Protein AF-A0A7C5NMB7-F1 (afdb_monomer)

Sequence (303 aa):
DLDALIFPGGSGSKEFNNIGQLAAEKIKEFGQKEGKGLVGICAGGYLLSTTPTYPSLEVLDAPDTREYYDRGRGLISFHLNDKGKEIFFELKNTDSLFIQYYDGPMFADPEKYGLNVLGNIYSDIATHPGYPHNYTQGKPAFFTKRYGKGKVFVSVGHPEATAGMRWIVPRMARWVTGNKLISYNKDLIRPEINDKELLFYKDTKKTEKRLFWNLFNNNPENVISAIDSLHTLRSRPSIRWSIGLLRHKNPNIRLKAAEYITESEYTAAIPDLEAAVKTEKDQEIKNKLNKYLTKLKGFVSKN

Radius of gyration: 20.25 Å; Cα contacts (8 Å, |Δi|>4): 605; chains: 1; bounding box: 48×48×55 Å

Mean predicted aligned error: 3.42 Å

Nearest PDB structures (foldseek):
  4xvp-assembly3_F  TM=8.588E-01  e=5.437E-03  synthetic construct
  6g4j-assembly1_B  TM=8.685E-01  e=6.765E-03  synthetic construct
  8aw4-assembly1_A  TM=8.512E-01  e=4.578E-02  synthetic construct
  4xl5-assembly1_C  TM=8.574E-01  e=1.159E-01  synthetic construct
  6veh-assembly1_A  TM=7.831E-01  e=1.523E-01  synthetic construct

pLDDT: mean 95.62, std 4.62, range [51.94, 98.88]

Foldseek 3Di:
DDQEDEAEDDALLVVLVVCDDVNLVVVLVQQQDALHEYEAEFSRVQQLDPAPPGRHSNQQPFHFDPVCLQLAWWWFWKAFDPQLCVLVVVCVPPGTFIFTAGSGTWTPPCVVRVWAAGMATQDQSRQDPPDDTPPRGRTGQKTKDRRNNFIYIYGRGHLCQAQLRNVVVVSNVCVRSVHDRDDFDNLRNCRVVDDDIQTCHPVNVVVLVVLLVLCVPPDPVSNLVSLVVCLVRSPRVNLVVLLVQCPPPDLVSVLSSLVSNLSSLVLVSLVSLVVSLVPDPDPVSSVSSVVSSVSSVVNVPTD

Secondary structure (DSSP, 8-state):
--SEEEE-SS-HHHHHHHHHHHHHHHHHHHHTSTT-EEEEETHHHHHHB--TTS-----BSPPB--TT----EEEEEEEE-HHHHHHTGGGTT-SSEEEEEES---BS-TTTTT-EEEEEE-S----STTPPTTSSTTSEEEEEEEETTEEEEEESSBGGGSTTTTTHHHHHHHHHHTPPP-PPPTTT--GGG--S-EE--HHHHHHHHHHHHHTT-SSHHHHHHHHHHHHHTT-HHHHHHHHHHTT-SSHHHHHHHHHHHHHTT-GGGHHHHHHHHHH---HHHHHHHHHHHHHHHHHHH--

Structure (mmCIF, N/CA/C/O backbone):
data_AF-A0A7C5NMB7-F1
#
_entry.id   AF-A0A7C5NMB7-F1
#
loop_
_atom_site.group_PDB
_atom_site.id
_atom_site.type_symbol
_atom_site.label_atom_id
_atom_site.label_alt_id
_atom_site.label_comp_id
_atom_site.label_asym_id
_atom_site.label_entity_id
_atom_site.label_seq_id
_atom_site.pdbx_PDB_ins_code
_atom_site.Cartn_x
_atom_site.Cartn_y
_atom_site.Cartn_z
_atom_site.occupancy
_atom_site.B_iso_or_equiv
_atom_site.auth_seq_id
_atom_site.auth_comp_id
_atom_site.auth_asym_id
_atom_site.auth_atom_id
_atom_site.pdbx_PDB_model_num
ATOM 1 N N . ASP A 1 1 ? 6.335 -25.831 -1.257 1.00 84.56 1 ASP A N 1
ATOM 2 C CA . ASP A 1 1 ? 7.113 -24.877 -2.074 1.00 84.56 1 ASP A CA 1
ATOM 3 C C . ASP A 1 1 ? 6.415 -23.537 -2.194 1.00 84.56 1 ASP A C 1
ATOM 5 O O . ASP A 1 1 ? 5.200 -23.483 -2.062 1.00 84.56 1 ASP A O 1
ATOM 9 N N . LEU A 1 2 ? 7.184 -22.463 -2.398 1.00 95.62 2 LEU A N 1
ATOM 10 C CA . LEU A 1 2 ? 6.669 -21.107 -2.623 1.00 95.62 2 LEU A CA 1
ATOM 11 C C . LEU A 1 2 ? 6.445 -20.871 -4.119 1.00 95.62 2 LEU A C 1
ATOM 13 O O . LEU A 1 2 ? 7.264 -21.315 -4.921 1.00 95.62 2 LEU A O 1
ATOM 17 N N . ASP A 1 3 ? 5.398 -20.137 -4.495 1.00 97.44 3 ASP A N 1
ATOM 18 C CA . ASP A 1 3 ? 5.131 -19.762 -5.897 1.00 97.44 3 ASP A CA 1
ATOM 19 C C . ASP A 1 3 ? 5.443 -18.297 -6.197 1.00 97.44 3 ASP A C 1
ATOM 21 O O . ASP A 1 3 ? 5.823 -17.954 -7.312 1.00 97.44 3 ASP A O 1
ATOM 25 N N . ALA A 1 4 ? 5.365 -17.428 -5.192 1.00 98.38 4 ALA A N 1
ATOM 26 C CA . ALA A 1 4 ? 5.734 -16.030 -5.330 1.00 98.38 4 ALA A CA 1
ATOM 27 C C . ALA A 1 4 ? 6.504 -15.522 -4.113 1.00 98.38 4 ALA A C 1
ATOM 29 O O . ALA A 1 4 ? 6.270 -15.968 -2.989 1.00 98.38 4 ALA A O 1
ATOM 30 N N . LEU A 1 5 ? 7.374 -14.542 -4.350 1.00 98.56 5 LEU A N 1
ATOM 31 C CA . LEU A 1 5 ? 7.987 -13.709 -3.319 1.00 98.56 5 LEU A CA 1
ATOM 32 C C . LEU A 1 5 ? 7.495 -12.273 -3.496 1.00 98.56 5 LEU A C 1
ATOM 34 O O . LEU A 1 5 ? 7.513 -11.741 -4.606 1.00 98.56 5 LEU A O 1
ATOM 38 N N . ILE A 1 6 ? 7.036 -11.661 -2.406 1.00 98.56 6 ILE A N 1
ATOM 39 C CA . ILE A 1 6 ? 6.514 -10.293 -2.397 1.00 98.56 6 ILE A CA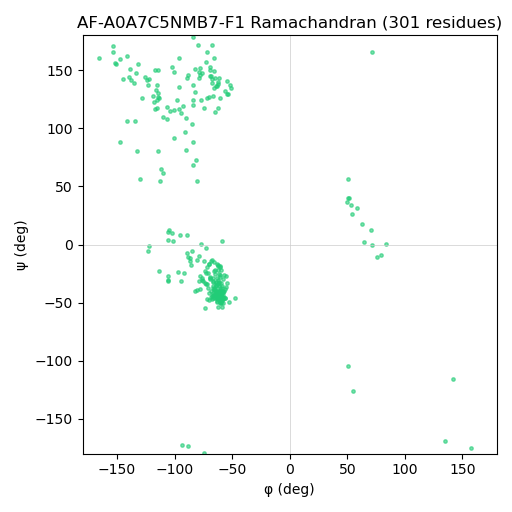 1
ATOM 40 C C . ILE A 1 6 ? 7.433 -9.440 -1.529 1.00 98.56 6 ILE A C 1
ATOM 42 O O . ILE A 1 6 ? 7.553 -9.682 -0.328 1.00 98.56 6 ILE A O 1
ATOM 46 N N . PHE A 1 7 ? 8.054 -8.437 -2.139 1.00 98.31 7 PHE A N 1
ATOM 47 C CA . PHE A 1 7 ? 8.893 -7.453 -1.472 1.00 98.31 7 PHE A CA 1
ATOM 48 C C . PHE A 1 7 ? 8.056 -6.202 -1.177 1.00 98.31 7 PHE A C 1
ATOM 50 O O . PHE A 1 7 ? 7.526 -5.588 -2.114 1.00 98.31 7 PHE A O 1
ATOM 57 N N . PRO A 1 8 ? 7.865 -5.856 0.108 1.00 96.31 8 PRO A N 1
ATOM 58 C CA . PRO A 1 8 ? 7.031 -4.734 0.510 1.00 96.31 8 PRO A CA 1
ATOM 59 C C . PRO A 1 8 ? 7.737 -3.403 0.230 1.00 96.31 8 PRO A C 1
ATOM 61 O O . PRO A 1 8 ? 8.864 -3.364 -0.255 1.00 96.31 8 PRO A O 1
ATOM 64 N N . GLY A 1 9 ? 7.084 -2.292 0.569 1.00 94.06 9 GLY A N 1
ATOM 65 C CA . GLY A 1 9 ? 7.798 -1.023 0.646 1.00 94.06 9 GLY A CA 1
ATOM 66 C C . GLY A 1 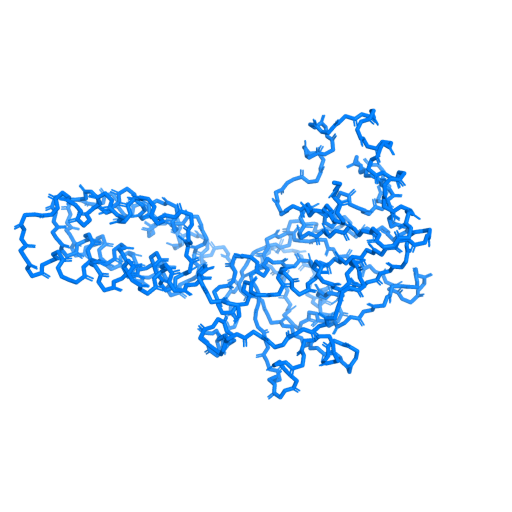9 ? 8.585 -0.863 1.948 1.00 94.06 9 GLY A C 1
ATOM 67 O O . GLY A 1 9 ? 8.425 -1.633 2.894 1.00 94.06 9 GLY A O 1
ATOM 68 N N . GLY A 1 10 ? 9.398 0.189 2.018 1.00 92.75 10 GLY A N 1
ATOM 69 C CA . GLY A 1 10 ? 10.423 0.321 3.046 1.00 92.75 10 GLY A CA 1
ATOM 70 C C . GLY A 1 10 ? 11.685 0.948 2.470 1.00 92.75 10 GLY A C 1
ATOM 71 O O . GLY A 1 10 ? 11.669 2.098 2.042 1.00 92.75 10 GLY A O 1
ATOM 72 N N . SER A 1 11 ? 12.783 0.200 2.465 1.00 94.44 11 SER A N 1
ATOM 73 C CA . SER A 1 11 ? 14.074 0.671 1.960 1.00 94.44 11 SER A CA 1
ATOM 74 C C . SER A 1 11 ? 14.754 -0.470 1.220 1.00 94.44 11 SER A C 1
ATOM 76 O O . SER A 1 11 ? 15.278 -1.377 1.859 1.00 94.44 11 SER A O 1
ATOM 78 N N . GLY A 1 12 ? 14.776 -0.395 -0.114 1.00 94.25 12 GLY A N 1
ATOM 79 C CA . GLY A 1 12 ? 15.291 -1.465 -0.973 1.00 94.25 12 GLY A CA 1
ATOM 80 C C . GLY A 1 12 ? 16.744 -1.820 -0.653 1.00 94.25 12 GLY A C 1
ATOM 81 O O . GLY A 1 12 ? 17.085 -2.988 -0.537 1.00 94.25 12 GLY A O 1
ATOM 82 N N . SER A 1 13 ? 17.585 -0.825 -0.368 1.00 94.94 13 SER A N 1
ATOM 83 C CA . SER A 1 13 ? 18.973 -1.055 0.043 1.00 94.94 13 SER A CA 1
ATOM 84 C C . SER A 1 13 ? 19.100 -1.752 1.404 1.00 94.94 13 SER A C 1
ATOM 86 O O . SER A 1 13 ? 19.957 -2.619 1.565 1.00 94.94 13 SER A O 1
ATOM 88 N N . LYS A 1 14 ? 18.243 -1.433 2.388 1.00 96.88 14 LYS A N 1
ATOM 89 C CA . LYS A 1 14 ? 18.207 -2.154 3.676 1.00 96.88 14 LYS A CA 1
ATOM 90 C C . LYS A 1 14 ? 17.636 -3.560 3.521 1.00 96.88 14 LYS A C 1
ATOM 92 O O . LYS A 1 14 ? 18.118 -4.478 4.175 1.00 96.88 14 LYS A O 1
ATOM 97 N N . GLU A 1 15 ? 16.630 -3.726 2.668 1.00 97.31 15 GLU A N 1
ATOM 98 C CA . GLU A 1 15 ? 16.080 -5.033 2.306 1.00 97.31 15 GLU A CA 1
ATOM 99 C C . GLU A 1 15 ? 17.171 -5.906 1.682 1.00 97.31 15 GLU A C 1
ATOM 101 O O . GLU A 1 15 ? 17.422 -6.995 2.190 1.00 97.31 15 GLU A O 1
ATOM 106 N N . PHE A 1 16 ? 17.903 -5.402 0.684 1.00 97.62 16 PHE A N 1
ATOM 107 C CA . PHE A 1 16 ? 19.036 -6.103 0.078 1.00 97.62 16 PHE A CA 1
ATOM 108 C C . PHE A 1 16 ? 20.118 -6.452 1.106 1.00 97.62 16 PHE A C 1
ATOM 110 O O . PHE A 1 16 ? 20.564 -7.596 1.168 1.00 97.62 16 PHE A O 1
ATOM 117 N N . ASN A 1 17 ? 20.503 -5.494 1.957 1.00 97.50 17 ASN A N 1
ATOM 118 C CA . ASN A 1 17 ? 21.494 -5.716 3.011 1.00 97.50 17 ASN A CA 1
ATOM 119 C C . ASN A 1 17 ? 21.080 -6.839 3.977 1.00 97.50 17 ASN A C 1
ATOM 121 O O . ASN A 1 17 ? 21.912 -7.652 4.366 1.00 97.50 17 ASN A O 1
ATOM 125 N N . ASN A 1 18 ? 19.799 -6.901 4.348 1.00 97.25 18 ASN A N 1
ATOM 126 C CA . ASN A 1 18 ? 19.276 -7.930 5.247 1.00 97.25 18 ASN A CA 1
ATOM 127 C C . ASN A 1 18 ? 19.090 -9.291 4.559 1.00 97.25 18 ASN A C 1
ATOM 129 O O . ASN A 1 18 ? 19.169 -10.319 5.225 1.00 97.25 18 ASN A O 1
ATOM 133 N N . ILE A 1 19 ? 18.831 -9.307 3.247 1.00 97.38 19 ILE A N 1
ATOM 134 C CA . ILE A 1 19 ? 18.788 -10.527 2.429 1.00 97.38 19 ILE A CA 1
ATOM 135 C C . ILE A 1 19 ? 20.202 -11.117 2.314 1.00 97.38 19 ILE A C 1
ATOM 137 O O . ILE A 1 19 ? 20.396 -12.317 2.505 1.00 97.38 19 ILE A O 1
ATOM 141 N N . GLY A 1 20 ? 21.201 -10.276 2.042 1.00 97.25 20 GLY A N 1
ATOM 142 C CA . GLY A 1 20 ? 22.578 -10.702 1.808 1.00 97.25 20 GLY A CA 1
ATOM 143 C C . GLY A 1 20 ? 22.768 -11.420 0.465 1.00 97.25 20 GLY A C 1
ATOM 144 O O . GLY A 1 20 ? 21.820 -11.846 -0.195 1.00 97.25 20 GLY A O 1
ATOM 145 N N . GLN A 1 21 ? 24.023 -11.571 0.041 1.00 96.56 21 GLN A N 1
ATOM 146 C CA . GLN A 1 21 ? 24.358 -12.056 -1.307 1.00 96.56 21 GLN A CA 1
ATOM 147 C C . GLN A 1 21 ? 23.840 -13.478 -1.582 1.00 96.56 21 GLN A C 1
ATOM 149 O O . GLN A 1 21 ? 23.225 -13.720 -2.618 1.00 96.56 21 GLN A O 1
ATOM 154 N N . LEU A 1 22 ? 23.988 -14.393 -0.618 1.00 97.94 22 LEU A N 1
ATOM 155 C CA . LEU A 1 22 ? 23.567 -15.788 -0.780 1.00 97.94 22 LEU A CA 1
ATOM 156 C C . LEU A 1 22 ? 22.054 -15.929 -1.003 1.00 97.94 22 LEU A C 1
ATOM 158 O O . LEU A 1 22 ? 21.610 -16.714 -1.840 1.00 97.94 22 LEU A O 1
ATOM 162 N N . ALA A 1 23 ? 21.232 -15.203 -0.241 1.00 97.81 23 ALA A N 1
ATOM 163 C CA . ALA A 1 23 ? 19.789 -15.267 -0.444 1.00 97.81 23 ALA A CA 1
ATOM 164 C C . ALA A 1 23 ? 19.370 -14.489 -1.699 1.00 97.81 23 ALA A C 1
ATOM 166 O O . ALA A 1 23 ? 18.432 -14.910 -2.371 1.00 97.81 23 ALA A O 1
ATOM 167 N N . ALA A 1 24 ? 20.085 -13.419 -2.063 1.00 98.19 24 ALA A N 1
ATOM 168 C CA . ALA A 1 24 ? 19.849 -12.694 -3.308 1.00 98.19 24 ALA A CA 1
ATOM 169 C C . ALA A 1 24 ? 20.028 -13.597 -4.541 1.00 98.19 24 ALA A C 1
ATOM 171 O O . ALA A 1 24 ? 19.186 -13.579 -5.437 1.00 98.19 24 ALA A O 1
ATOM 172 N N . GLU A 1 25 ? 21.066 -14.435 -4.572 1.00 98.25 25 GLU A N 1
ATOM 173 C CA . GLU A 1 25 ? 21.264 -15.443 -5.624 1.00 98.25 25 GLU A CA 1
ATOM 174 C C . GLU A 1 25 ? 20.100 -16.434 -5.692 1.00 98.25 25 GLU A C 1
ATOM 176 O O . GLU A 1 25 ? 19.496 -16.605 -6.751 1.00 98.25 25 GLU A O 1
ATOM 181 N N . LYS A 1 26 ? 19.686 -16.991 -4.548 1.00 98.25 26 LYS A N 1
ATOM 182 C CA . LYS A 1 26 ? 18.540 -17.914 -4.480 1.00 98.25 26 LYS A CA 1
ATOM 183 C C . LYS A 1 26 ? 17.233 -17.271 -4.945 1.00 98.25 26 LYS A C 1
ATOM 185 O O . LYS A 1 26 ? 16.420 -17.933 -5.585 1.00 98.25 26 LYS A O 1
ATOM 190 N N . ILE A 1 27 ? 17.016 -15.993 -4.633 1.00 98.44 27 ILE A N 1
ATOM 191 C CA . ILE A 1 27 ? 15.839 -15.235 -5.080 1.00 98.44 27 ILE A CA 1
ATOM 192 C C . ILE A 1 27 ? 15.875 -15.032 -6.598 1.00 98.44 27 ILE A C 1
ATOM 194 O O . ILE A 1 27 ? 14.856 -15.238 -7.260 1.00 98.44 27 ILE A O 1
ATOM 198 N N . LYS A 1 28 ? 17.036 -14.670 -7.159 1.00 98.38 28 LYS A N 1
ATOM 199 C CA . LYS A 1 28 ? 17.226 -14.540 -8.611 1.00 98.38 28 LYS A CA 1
ATOM 200 C C . LYS A 1 28 ? 16.958 -15.866 -9.323 1.00 98.38 28 LYS A C 1
ATOM 202 O O . LYS A 1 28 ? 16.161 -15.914 -10.255 1.00 98.38 28 LYS A O 1
ATOM 207 N N . GLU A 1 29 ? 17.551 -16.958 -8.849 1.00 98.19 29 GLU A N 1
ATOM 208 C CA . GLU A 1 29 ? 17.313 -18.301 -9.391 1.00 98.19 29 GLU A CA 1
ATOM 209 C C . GLU A 1 29 ? 15.846 -18.722 -9.277 1.00 98.19 29 GLU A C 1
ATOM 211 O O . GLU A 1 29 ? 15.289 -19.310 -10.202 1.00 98.19 29 GLU A O 1
ATOM 216 N N . PHE A 1 30 ? 15.200 -18.422 -8.147 1.00 98.56 30 PHE A N 1
ATOM 217 C CA . PHE A 1 30 ? 13.780 -18.678 -7.944 1.00 98.56 30 PHE A CA 1
ATOM 218 C C . PHE A 1 30 ? 12.921 -17.924 -8.963 1.00 98.56 30 PHE A C 1
ATOM 220 O O . PHE A 1 30 ? 12.074 -18.534 -9.614 1.00 98.56 30 PHE A O 1
ATOM 227 N N . GLY A 1 31 ? 13.158 -16.620 -9.125 1.00 98.00 31 GLY A N 1
ATOM 228 C CA . GLY A 1 31 ? 12.371 -15.752 -9.997 1.00 98.00 31 GLY A CA 1
ATOM 229 C C . GLY A 1 31 ? 12.468 -16.104 -11.481 1.00 98.00 31 GLY A C 1
ATOM 230 O O . GLY A 1 31 ? 11.563 -15.759 -12.232 1.00 98.00 31 GLY A O 1
ATOM 231 N N . GLN A 1 32 ? 13.524 -16.808 -11.904 1.00 98.12 32 GLN A N 1
ATOM 232 C CA . GLN A 1 32 ? 13.698 -17.251 -13.291 1.00 98.12 32 GLN A CA 1
ATOM 233 C C . GLN A 1 32 ? 12.905 -18.517 -13.643 1.00 98.12 32 GLN A C 1
ATOM 235 O O . GLN A 1 32 ? 12.791 -18.855 -14.825 1.00 98.12 32 GL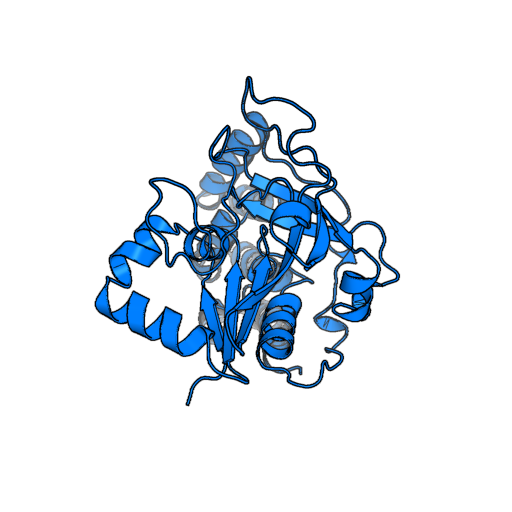N A O 1
ATOM 240 N N . LYS A 1 33 ? 12.371 -19.238 -12.649 1.00 98.00 33 LYS A N 1
ATOM 241 C CA . LYS A 1 33 ? 11.676 -20.517 -12.851 1.00 98.00 33 LYS A CA 1
ATOM 242 C C . LYS A 1 33 ? 10.250 -20.314 -13.361 1.00 98.00 33 LYS A C 1
ATOM 244 O O . LYS A 1 33 ? 9.564 -19.352 -13.026 1.00 98.00 33 LYS A O 1
ATOM 249 N N . GLU A 1 34 ? 9.790 -21.266 -14.164 1.00 96.31 34 GLU A N 1
ATOM 250 C CA . GLU A 1 34 ? 8.418 -21.289 -14.667 1.00 96.31 34 GLU A CA 1
ATOM 251 C C . GLU A 1 34 ? 7.408 -21.423 -13.520 1.00 96.31 34 GLU A C 1
ATOM 253 O O . GLU A 1 34 ? 7.648 -22.132 -12.541 1.00 96.31 34 GLU A O 1
ATOM 258 N N . GLY A 1 35 ? 6.294 -20.693 -13.616 1.00 95.06 35 GLY A N 1
ATOM 259 C CA . GLY A 1 35 ? 5.273 -20.634 -12.565 1.00 95.06 35 GLY A CA 1
ATOM 260 C C . GLY A 1 35 ? 5.693 -19.862 -11.307 1.00 95.06 35 GLY A C 1
ATOM 261 O O . GLY A 1 35 ? 4.884 -19.736 -10.389 1.00 95.06 35 GLY A O 1
ATOM 262 N N . LYS A 1 36 ? 6.925 -19.329 -11.253 1.00 98.00 36 LYS A N 1
ATOM 263 C CA . LYS A 1 36 ? 7.417 -18.521 -10.133 1.00 98.00 36 LYS A CA 1
ATOM 264 C C . LYS A 1 36 ? 7.358 -17.030 -10.434 1.00 98.00 36 LYS A C 1
ATOM 266 O O . LYS A 1 36 ? 7.488 -16.589 -11.580 1.00 98.00 36 LYS A O 1
ATOM 271 N N . GLY A 1 37 ? 7.141 -16.255 -9.377 1.00 98.31 37 GLY A N 1
ATOM 272 C CA . GLY A 1 37 ? 6.864 -14.833 -9.488 1.00 98.31 37 GLY A CA 1
ATOM 273 C C . GLY A 1 37 ? 7.551 -13.967 -8.444 1.00 98.31 37 GLY A C 1
ATOM 274 O O . GLY A 1 37 ? 7.651 -14.348 -7.279 1.00 98.31 37 GLY A O 1
ATOM 275 N N . LEU A 1 38 ? 7.964 -12.768 -8.846 1.00 98.81 38 LEU A N 1
ATOM 276 C CA . LEU A 1 38 ? 8.449 -11.727 -7.943 1.00 98.81 38 LEU A CA 1
ATOM 277 C C . LEU A 1 38 ? 7.505 -10.524 -7.997 1.00 98.81 38 LEU A C 1
ATOM 279 O O . LEU A 1 38 ? 7.120 -10.065 -9.072 1.00 98.81 38 LEU A O 1
ATOM 283 N N . VAL A 1 39 ? 7.128 -10.002 -6.836 1.00 98.88 39 VAL A N 1
ATOM 284 C CA . VAL A 1 39 ? 6.321 -8.787 -6.717 1.00 98.88 39 VAL A CA 1
ATOM 285 C C . VAL A 1 39 ? 7.116 -7.739 -5.954 1.00 98.88 39 VAL A C 1
ATOM 287 O O . VAL A 1 39 ? 7.595 -8.023 -4.862 1.00 98.88 39 VAL A O 1
ATOM 290 N N . GLY A 1 40 ? 7.239 -6.534 -6.507 1.00 98.62 40 GLY A N 1
ATOM 291 C CA . GLY A 1 40 ? 7.856 -5.388 -5.838 1.00 98.62 40 GLY A CA 1
ATOM 292 C C . GLY A 1 40 ? 6.837 -4.285 -5.585 1.00 98.62 40 GLY A C 1
ATOM 293 O O . GLY A 1 40 ? 6.157 -3.845 -6.509 1.00 98.62 40 GLY A O 1
ATOM 294 N N . ILE A 1 41 ? 6.730 -3.824 -4.342 1.00 98.75 41 ILE A N 1
ATOM 295 C CA . ILE A 1 41 ? 5.845 -2.721 -3.958 1.00 98.75 41 ILE A CA 1
ATOM 296 C C . ILE A 1 41 ? 6.699 -1.583 -3.414 1.00 98.75 41 ILE A C 1
ATOM 298 O O . ILE A 1 41 ? 7.413 -1.777 -2.436 1.00 98.75 41 ILE A O 1
ATOM 302 N N . CYS A 1 42 ? 6.612 -0.390 -4.006 1.00 97.06 42 CYS A N 1
ATOM 303 C CA . CYS A 1 42 ? 7.402 0.777 -3.613 1.00 97.06 42 CYS A CA 1
ATOM 304 C C . CYS A 1 42 ? 8.901 0.422 -3.525 1.00 97.06 42 CYS A C 1
ATOM 306 O O . CYS A 1 42 ? 9.540 0.209 -4.555 1.00 97.06 42 CYS A O 1
ATOM 308 N N . ALA A 1 43 ? 9.459 0.276 -2.321 1.00 96.50 43 ALA A N 1
ATOM 309 C CA . ALA A 1 43 ? 10.854 -0.095 -2.120 1.00 96.50 43 ALA A CA 1
ATOM 310 C C . ALA A 1 43 ? 11.240 -1.473 -2.666 1.00 96.50 43 ALA A C 1
ATOM 312 O O . ALA A 1 43 ? 12.351 -1.618 -3.173 1.00 96.50 43 ALA A O 1
ATOM 313 N N . GLY A 1 44 ? 10.308 -2.426 -2.695 1.00 97.75 44 GLY A N 1
ATOM 314 C CA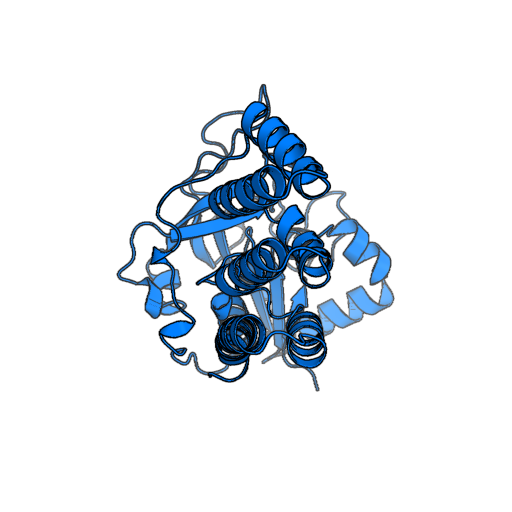 . GLY A 1 44 ? 10.495 -3.681 -3.413 1.00 97.75 44 GLY A CA 1
ATOM 315 C C . GLY A 1 44 ? 10.706 -3.477 -4.919 1.00 97.75 44 GLY A C 1
ATOM 316 O O . GLY A 1 44 ? 11.370 -4.278 -5.562 1.00 97.75 44 GLY A O 1
ATOM 317 N N . GLY A 1 45 ? 10.196 -2.386 -5.499 1.00 97.19 45 GLY A N 1
ATOM 318 C CA . GLY A 1 45 ? 10.502 -1.992 -6.876 1.00 97.19 45 GLY A CA 1
ATOM 319 C C . GLY A 1 45 ? 11.947 -1.508 -7.048 1.00 97.19 45 GLY A C 1
ATOM 320 O O . GLY A 1 45 ? 12.603 -1.933 -7.994 1.00 97.19 45 GLY A O 1
ATOM 321 N N . TYR A 1 46 ? 12.475 -0.708 -6.107 1.00 96.38 46 TYR A N 1
ATOM 322 C CA . TYR A 1 46 ? 13.909 -0.364 -6.072 1.00 96.38 46 TYR A CA 1
ATOM 323 C C . TYR A 1 46 ? 14.772 -1.620 -5.924 1.00 96.38 46 TYR A C 1
ATOM 325 O O . TYR A 1 46 ? 15.746 -1.797 -6.650 1.00 96.38 46 TYR A O 1
ATOM 333 N N . LEU A 1 47 ? 14.387 -2.521 -5.015 1.00 97.81 47 LEU A N 1
ATOM 334 C CA . LEU A 1 47 ? 15.094 -3.776 -4.777 1.00 97.81 47 LEU A CA 1
ATOM 335 C C . LEU A 1 47 ? 15.169 -4.647 -6.035 1.00 97.81 47 LEU A C 1
ATOM 337 O O . LEU A 1 47 ? 16.166 -5.330 -6.229 1.00 97.81 47 LEU A O 1
ATOM 341 N N . LEU A 1 48 ? 14.135 -4.648 -6.878 1.00 97.88 48 LEU A N 1
ATOM 342 C CA . LEU A 1 48 ? 14.110 -5.444 -8.106 1.00 97.88 48 LEU A CA 1
ATOM 343 C C . LEU A 1 48 ? 14.765 -4.750 -9.311 1.00 97.88 48 LEU A C 1
ATOM 345 O O . LEU A 1 48 ? 15.064 -5.439 -10.280 1.00 97.88 48 LEU A O 1
ATOM 349 N N . SER A 1 49 ? 14.968 -3.433 -9.278 1.00 95.88 49 SER A N 1
ATOM 350 C CA . SER A 1 49 ? 15.578 -2.659 -10.373 1.00 95.88 49 SER A CA 1
ATOM 351 C C . SER A 1 49 ? 17.082 -2.910 -10.535 1.00 95.88 49 SER A C 1
ATOM 353 O O . SER A 1 49 ? 17.718 -3.439 -9.627 1.00 95.88 49 SER A O 1
ATOM 355 N N . THR A 1 50 ? 17.649 -2.482 -11.664 1.00 94.06 50 THR A N 1
ATOM 356 C CA . THR A 1 50 ? 19.102 -2.426 -11.910 1.00 94.06 50 THR A CA 1
ATOM 357 C C . THR A 1 50 ? 19.537 -0.966 -11.990 1.00 94.06 50 THR A C 1
ATOM 359 O O . THR A 1 50 ? 19.925 -0.450 -13.039 1.00 94.06 50 THR A O 1
ATOM 362 N N . THR A 1 51 ? 19.415 -0.257 -10.872 1.00 92.19 51 THR A N 1
ATOM 363 C CA . THR A 1 51 ? 19.828 1.144 -10.788 1.00 92.19 51 THR A CA 1
ATOM 364 C C . THR A 1 51 ? 21.327 1.234 -10.507 1.00 92.19 51 THR A C 1
ATOM 366 O O . THR A 1 51 ? 21.783 0.682 -9.501 1.00 92.19 51 THR A O 1
ATOM 369 N N . PRO A 1 52 ? 22.114 1.944 -11.341 1.00 90.31 52 PRO A N 1
ATOM 370 C CA . PRO A 1 52 ? 23.551 2.072 -11.133 1.00 90.31 52 PRO A CA 1
ATOM 371 C C . PRO A 1 52 ? 23.885 2.521 -9.710 1.00 90.31 52 PRO A C 1
ATOM 373 O O . PRO A 1 52 ? 23.281 3.462 -9.196 1.00 90.31 52 PRO A O 1
ATOM 376 N N . THR A 1 53 ? 24.868 1.868 -9.084 1.00 88.94 53 THR A N 1
ATOM 377 C CA . THR A 1 53 ? 25.355 2.141 -7.713 1.00 88.94 53 THR A CA 1
ATOM 378 C C . THR A 1 53 ? 24.360 1.898 -6.569 1.00 88.94 53 THR A C 1
ATOM 380 O O . THR A 1 53 ? 24.713 2.104 -5.407 1.00 88.94 53 THR A O 1
ATOM 383 N N . TYR A 1 54 ? 23.142 1.423 -6.852 1.00 92.88 54 TYR A N 1
ATOM 384 C CA . TYR A 1 54 ? 22.146 1.121 -5.829 1.00 92.88 54 TYR A CA 1
ATOM 385 C C . TYR A 1 54 ? 22.132 -0.383 -5.494 1.00 92.88 54 TYR A C 1
ATOM 387 O O . TYR A 1 54 ? 21.913 -1.200 -6.390 1.00 92.88 54 TYR A O 1
ATOM 395 N N . PRO A 1 55 ? 22.313 -0.781 -4.217 1.00 94.25 55 PRO A N 1
ATOM 396 C CA . PRO A 1 55 ? 22.241 -2.187 -3.824 1.00 94.25 55 PRO A CA 1
ATOM 397 C C . PRO A 1 55 ? 20.850 -2.775 -4.097 1.00 94.25 55 PRO A C 1
ATOM 399 O O . PRO A 1 55 ? 19.857 -2.332 -3.516 1.00 94.25 55 PRO A O 1
ATOM 402 N N . SER A 1 56 ? 20.784 -3.769 -4.980 1.00 96.56 56 SER A N 1
ATOM 403 C CA . SER A 1 56 ? 19.541 -4.362 -5.479 1.00 96.56 56 SER A CA 1
ATOM 404 C C . SER A 1 56 ? 19.754 -5.813 -5.922 1.00 96.56 56 SER A C 1
ATOM 406 O O . SER A 1 56 ? 20.876 -6.310 -5.989 1.00 96.56 56 SER A O 1
ATOM 408 N N . LEU A 1 57 ? 18.658 -6.513 -6.207 1.00 97.38 57 LEU A N 1
ATOM 409 C CA . LEU A 1 57 ? 18.663 -7.859 -6.774 1.00 97.38 57 LEU A CA 1
ATOM 410 C C . LEU A 1 57 ? 18.929 -7.866 -8.284 1.00 97.38 57 LEU A C 1
ATOM 412 O O . LEU A 1 57 ? 19.098 -8.952 -8.826 1.00 97.38 57 LEU A O 1
ATOM 416 N N . GLU A 1 58 ? 18.930 -6.708 -8.956 1.00 95.44 58 GLU A N 1
ATOM 417 C CA . GLU A 1 58 ? 19.212 -6.580 -10.395 1.00 95.44 58 GLU A CA 1
ATOM 418 C C . GLU A 1 58 ? 18.359 -7.525 -11.270 1.00 95.44 58 GLU A C 1
ATOM 420 O O . GLU A 1 58 ? 18.829 -8.159 -12.215 1.00 95.44 58 GLU A O 1
ATOM 425 N N . VAL A 1 59 ? 17.080 -7.676 -10.910 1.00 96.62 59 VAL A N 1
ATOM 426 C CA . VAL A 1 59 ? 16.127 -8.573 -11.589 1.00 96.62 59 VAL A CA 1
ATOM 427 C C . VAL A 1 59 ? 15.572 -7.929 -12.860 1.00 96.62 59 VAL A C 1
ATOM 429 O O . VAL A 1 59 ? 15.355 -8.601 -13.869 1.00 96.62 59 VAL A O 1
ATOM 432 N N . LEU A 1 60 ? 15.304 -6.627 -12.799 1.00 95.38 60 LEU A N 1
ATOM 433 C CA . LEU A 1 60 ? 14.804 -5.811 -13.892 1.00 95.38 60 LEU A CA 1
ATOM 434 C C . LEU A 1 60 ? 15.956 -4.968 -14.427 1.00 95.38 60 LEU A C 1
ATOM 436 O O . LEU A 1 60 ? 16.390 -4.035 -13.767 1.00 95.38 60 LEU A O 1
ATOM 440 N N . ASP A 1 61 ? 16.352 -5.209 -15.670 1.00 93.50 61 ASP A N 1
ATOM 441 C CA . ASP A 1 61 ? 17.283 -4.375 -16.456 1.00 93.50 61 ASP A CA 1
ATOM 442 C C . ASP A 1 61 ? 16.836 -2.905 -16.663 1.00 93.50 61 ASP A C 1
ATOM 444 O O . ASP A 1 61 ? 17.509 -2.151 -17.366 1.00 93.50 61 ASP A O 1
ATOM 448 N N . ALA A 1 62 ? 15.712 -2.492 -16.074 1.00 93.62 62 ALA A N 1
ATOM 449 C CA . ALA A 1 62 ? 15.228 -1.125 -16.062 1.00 93.62 62 ALA A CA 1
ATOM 450 C C . ALA A 1 62 ? 15.728 -0.406 -14.793 1.00 93.62 62 ALA A C 1
ATOM 452 O O . ALA A 1 62 ? 15.371 -0.822 -13.683 1.00 93.62 62 ALA A O 1
ATOM 453 N N . PRO A 1 63 ? 16.515 0.674 -14.925 1.00 93.50 63 PRO A N 1
ATOM 454 C CA . PRO A 1 63 ? 16.917 1.492 -13.793 1.00 93.50 63 PRO A CA 1
ATOM 455 C C . PRO A 1 63 ? 15.766 2.393 -13.338 1.00 93.50 63 PRO A C 1
ATOM 457 O O . PRO A 1 63 ? 14.972 2.888 -14.146 1.00 93.50 63 PRO A O 1
ATOM 460 N N . ASP A 1 64 ? 15.715 2.657 -12.038 1.00 91.75 64 ASP A N 1
ATOM 461 C CA . ASP A 1 64 ? 14.930 3.759 -11.498 1.00 91.75 64 ASP A CA 1
ATOM 462 C C . ASP A 1 64 ? 15.660 5.105 -11.695 1.00 91.75 64 ASP A C 1
ATOM 464 O O . ASP A 1 64 ? 16.891 5.181 -11.736 1.00 91.75 64 ASP A O 1
ATOM 468 N N . THR A 1 65 ? 14.904 6.195 -11.804 1.00 88.69 65 THR A N 1
ATOM 469 C CA . THR A 1 65 ? 15.449 7.550 -11.866 1.00 88.69 65 THR A CA 1
ATOM 470 C C . THR A 1 65 ? 15.703 8.091 -10.455 1.00 88.69 65 THR A C 1
ATOM 472 O O . THR A 1 65 ? 14.774 8.537 -9.766 1.00 88.69 65 THR A O 1
ATOM 475 N N . ARG A 1 66 ? 16.981 8.101 -10.052 1.00 86.38 66 ARG A N 1
ATOM 476 C CA . ARG A 1 66 ? 17.441 8.565 -8.727 1.00 86.38 66 ARG A CA 1
ATOM 477 C C . ARG A 1 66 ? 17.423 10.073 -8.528 1.00 86.38 66 ARG A C 1
ATOM 479 O O . ARG A 1 66 ? 17.385 10.526 -7.382 1.00 86.38 66 ARG A O 1
ATOM 486 N N . GLU A 1 67 ? 17.464 10.847 -9.607 1.00 84.38 67 GLU A N 1
ATOM 487 C CA . GLU A 1 67 ? 17.250 12.294 -9.539 1.00 84.38 67 GLU A CA 1
ATOM 488 C C . GLU A 1 67 ? 15.955 12.556 -8.782 1.00 84.38 67 GLU A C 1
ATOM 490 O O . GLU A 1 67 ? 14.997 11.823 -8.981 1.00 84.38 67 GLU A O 1
ATOM 495 N N . TYR A 1 68 ? 15.918 13.538 -7.885 1.00 85.88 68 TYR A N 1
ATOM 496 C CA . TYR A 1 68 ? 14.705 13.891 -7.142 1.00 85.88 68 TYR A CA 1
ATOM 497 C C . TYR A 1 68 ? 14.034 12.722 -6.390 1.00 85.88 68 TYR A C 1
ATOM 499 O O . TYR A 1 68 ? 12.832 12.772 -6.218 1.00 85.88 68 TYR A O 1
ATOM 507 N N . TYR A 1 69 ? 14.725 11.649 -5.974 1.00 84.00 69 TYR A N 1
ATOM 508 C CA . TYR A 1 69 ? 14.063 10.423 -5.469 1.00 84.00 69 TYR A CA 1
ATOM 509 C C . TYR A 1 69 ? 13.076 10.628 -4.304 1.00 84.00 69 TYR A C 1
ATOM 511 O O . TYR A 1 69 ? 12.027 9.985 -4.274 1.00 84.00 69 TYR A O 1
ATOM 519 N N . ASP A 1 70 ? 13.361 11.546 -3.383 1.00 88.94 70 ASP A N 1
ATOM 520 C CA . ASP A 1 70 ? 12.487 11.955 -2.282 1.00 88.94 70 ASP A CA 1
ATOM 521 C C . ASP A 1 70 ? 11.419 12.951 -2.765 1.00 88.94 70 ASP A C 1
ATOM 523 O O . ASP A 1 70 ? 11.289 14.057 -2.261 1.00 88.94 70 ASP A O 1
ATOM 527 N N . ARG A 1 71 ? 10.642 12.592 -3.791 1.00 88.38 71 ARG A N 1
ATOM 528 C CA . ARG A 1 71 ? 9.632 13.469 -4.433 1.00 88.38 71 ARG A CA 1
ATOM 529 C C . ARG A 1 71 ? 8.503 13.869 -3.492 1.00 88.38 71 ARG A C 1
ATOM 531 O O . ARG A 1 71 ? 7.917 14.952 -3.614 1.00 88.38 71 ARG A O 1
ATOM 538 N N . GLY A 1 72 ? 8.203 13.009 -2.528 1.00 91.25 72 GLY A N 1
ATOM 539 C CA . GLY A 1 72 ? 7.151 13.216 -1.563 1.00 91.25 72 GLY A CA 1
ATOM 540 C C . GLY A 1 72 ? 6.280 12.002 -1.327 1.00 91.25 72 GLY A C 1
ATOM 541 O O . GLY A 1 72 ? 6.525 10.876 -1.757 1.00 91.25 72 GLY A O 1
ATOM 542 N N . ARG A 1 73 ? 5.188 12.282 -0.626 1.00 93.88 73 ARG A N 1
ATOM 543 C CA . ARG A 1 73 ? 4.187 11.290 -0.275 1.00 93.88 73 ARG A CA 1
ATOM 544 C C . ARG A 1 73 ? 2.788 11.859 -0.373 1.00 93.88 73 ARG A C 1
ATOM 546 O O . ARG A 1 73 ? 2.598 13.076 -0.329 1.00 93.88 73 ARG A O 1
ATOM 553 N N . GLY A 1 74 ? 1.823 10.962 -0.436 1.00 95.38 74 GLY A N 1
ATOM 554 C CA . GLY A 1 74 ? 0.422 11.325 -0.459 1.00 95.38 74 GLY A CA 1
ATOM 555 C C . GLY A 1 74 ? -0.446 10.241 -1.056 1.00 95.38 74 GLY A C 1
ATOM 556 O O . GLY A 1 74 ? 0.029 9.163 -1.407 1.00 95.38 74 GLY A O 1
ATOM 557 N N . LEU A 1 75 ? -1.721 10.571 -1.190 1.00 97.75 75 LEU A N 1
ATOM 558 C CA . LEU A 1 75 ? -2.647 9.813 -2.009 1.00 97.75 75 LEU A CA 1
ATOM 559 C C . LEU A 1 75 ? -2.599 10.401 -3.422 1.00 97.75 75 LEU A C 1
ATOM 561 O O . LEU A 1 75 ? -3.032 11.536 -3.624 1.00 97.75 75 LEU A O 1
ATOM 565 N N . ILE A 1 76 ? -2.014 9.663 -4.362 1.00 97.75 76 ILE A N 1
ATOM 566 C CA . ILE A 1 76 ? -1.800 10.108 -5.745 1.00 97.75 76 ILE A CA 1
ATOM 567 C C . ILE A 1 76 ? -2.830 9.469 -6.667 1.00 97.75 76 ILE A C 1
ATOM 569 O O . ILE A 1 76 ? -3.301 8.364 -6.393 1.00 97.75 76 ILE A O 1
ATOM 573 N N . SER A 1 77 ? -3.142 10.143 -7.765 1.00 98.19 77 SER A N 1
ATOM 574 C CA . SER A 1 77 ? -3.990 9.634 -8.830 1.00 98.19 77 SER A CA 1
ATOM 575 C C . SER A 1 77 ? -3.180 8.873 -9.884 1.00 98.19 77 SER A C 1
ATOM 577 O O . SER A 1 77 ? -2.024 9.193 -10.193 1.00 98.19 77 SER A O 1
ATOM 579 N N . PHE A 1 78 ? -3.795 7.841 -10.449 1.00 98.12 78 PHE A N 1
ATOM 580 C CA . PHE A 1 78 ? -3.270 7.080 -11.575 1.00 98.12 78 PHE A CA 1
ATOM 581 C C . PHE A 1 78 ? -4.421 6.581 -12.450 1.00 98.12 78 PHE A C 1
ATOM 583 O O . PHE A 1 78 ? -5.552 6.453 -11.986 1.00 98.12 78 PHE A O 1
ATOM 590 N N . HIS A 1 79 ? -4.117 6.249 -13.702 1.00 97.81 79 HIS A N 1
ATOM 591 C CA . HIS A 1 79 ? -5.074 5.678 -14.649 1.00 97.81 79 HIS A CA 1
ATOM 592 C C . HIS A 1 79 ? -4.581 4.324 -15.154 1.00 97.81 79 HIS A C 1
ATOM 594 O O . HIS A 1 79 ? -3.384 4.138 -15.380 1.00 97.81 79 HIS A O 1
ATOM 600 N N . LEU A 1 80 ? -5.498 3.375 -15.345 1.00 98.31 80 LEU A N 1
ATOM 601 C CA . LEU A 1 80 ? -5.195 2.101 -15.998 1.00 98.31 80 LEU A CA 1
ATOM 602 C C . LEU A 1 80 ? -5.281 2.251 -17.517 1.00 98.31 80 LEU A C 1
ATOM 604 O O . LEU A 1 80 ? -6.235 2.833 -18.035 1.00 98.31 80 LEU A O 1
ATOM 608 N N . ASN A 1 81 ? -4.323 1.659 -18.228 1.00 97.31 81 ASN A N 1
ATOM 609 C CA . ASN A 1 81 ? -4.456 1.436 -19.666 1.00 97.31 81 ASN A CA 1
ATOM 610 C C . ASN A 1 81 ? -5.248 0.145 -19.936 1.00 97.31 81 ASN A C 1
ATOM 612 O O . ASN A 1 81 ? -5.620 -0.567 -19.002 1.00 97.31 81 ASN A O 1
ATOM 616 N N . ASP A 1 82 ? -5.481 -0.191 -21.204 1.00 97.88 82 ASP A N 1
ATOM 617 C CA . ASP A 1 82 ? -6.303 -1.352 -21.573 1.00 97.88 82 ASP A CA 1
ATOM 618 C C . ASP A 1 82 ? -5.777 -2.671 -20.986 1.00 97.88 82 ASP A C 1
ATOM 620 O O . ASP A 1 82 ? -6.541 -3.441 -20.404 1.00 97.88 82 ASP A O 1
ATOM 624 N N . LYS A 1 83 ? -4.456 -2.884 -20.992 1.00 97.94 83 LYS A N 1
ATOM 625 C CA . LYS A 1 83 ? -3.826 -4.067 -20.376 1.00 97.94 83 LYS A CA 1
ATOM 626 C C . LYS A 1 83 ? -4.004 -4.092 -18.858 1.00 97.94 83 LYS A C 1
ATOM 628 O O . LYS A 1 83 ? -4.196 -5.149 -18.258 1.00 97.94 83 LYS A O 1
ATOM 633 N N . GLY A 1 84 ? -3.939 -2.928 -18.215 1.00 98.19 84 GLY A N 1
ATOM 634 C CA . GLY A 1 84 ? -4.260 -2.786 -16.800 1.00 98.19 84 GLY A CA 1
ATOM 635 C C . GLY A 1 84 ? -5.711 -3.127 -16.504 1.00 98.19 84 GLY A C 1
ATOM 636 O O . GLY A 1 84 ? -5.972 -3.833 -15.534 1.00 98.19 84 GLY A O 1
ATOM 637 N N . LYS A 1 85 ? -6.645 -2.693 -17.354 1.00 98.12 85 LYS A N 1
ATOM 638 C CA . LYS A 1 85 ? -8.076 -3.002 -17.233 1.00 98.12 85 LYS A CA 1
ATOM 639 C C . LYS A 1 85 ? -8.373 -4.488 -17.453 1.00 98.12 85 LYS A C 1
ATOM 641 O O . LYS A 1 85 ? -9.302 -5.000 -16.842 1.00 98.12 85 LYS A O 1
ATOM 646 N N . GLU A 1 86 ? -7.581 -5.207 -18.246 1.00 97.88 86 GLU A N 1
ATOM 647 C CA . GLU A 1 86 ? -7.679 -6.672 -18.349 1.00 97.88 86 GLU A CA 1
ATOM 648 C C . GLU A 1 86 ? -7.273 -7.373 -17.041 1.00 97.88 86 GLU A C 1
ATOM 650 O O . GLU A 1 86 ? -7.926 -8.321 -16.602 1.00 97.88 86 GLU A O 1
ATOM 655 N N . ILE A 1 87 ? -6.204 -6.900 -16.391 1.00 98.19 87 ILE A N 1
ATOM 656 C CA . ILE A 1 87 ? -5.694 -7.493 -15.145 1.00 98.19 87 ILE A CA 1
ATOM 657 C C . ILE A 1 87 ? -6.531 -7.075 -13.935 1.00 98.19 87 ILE A C 1
ATOM 659 O O . ILE A 1 87 ? -6.756 -7.891 -13.043 1.00 98.19 87 ILE A O 1
ATOM 663 N N . PHE A 1 88 ? -6.989 -5.827 -13.892 1.00 97.88 88 PHE A N 1
ATOM 664 C CA . PHE A 1 88 ? -7.773 -5.217 -12.818 1.00 97.88 88 PHE A CA 1
ATOM 665 C C . PHE A 1 88 ? -9.191 -4.907 -13.307 1.00 97.88 88 PHE A C 1
ATOM 667 O O . PHE A 1 88 ? -9.659 -3.772 -13.235 1.00 97.88 88 PHE A O 1
ATOM 674 N N . PHE A 1 89 ? -9.874 -5.922 -13.836 1.00 97.25 89 PHE A N 1
ATOM 675 C CA . PHE A 1 89 ? -11.169 -5.769 -14.504 1.00 97.25 89 PHE A CA 1
ATOM 676 C C . PHE A 1 89 ? -12.283 -5.193 -13.625 1.00 97.25 89 PHE A C 1
ATOM 678 O O . PHE A 1 89 ? -13.257 -4.665 -14.159 1.00 97.25 89 PHE A O 1
ATOM 685 N N . GLU A 1 90 ? -12.151 -5.232 -12.301 1.00 96.81 90 GLU A N 1
ATOM 686 C CA . GLU A 1 90 ? -13.084 -4.569 -11.385 1.00 96.81 90 GLU A CA 1
ATOM 687 C C . GLU A 1 90 ? -12.965 -3.041 -11.389 1.00 96.81 90 GLU A C 1
ATOM 689 O O . GLU A 1 90 ? -13.912 -2.359 -11.015 1.00 96.81 90 GLU A O 1
ATOM 694 N N . LEU A 1 91 ? -11.840 -2.503 -11.866 1.00 96.88 91 LEU A N 1
ATOM 695 C CA . LEU A 1 91 ? -11.567 -1.067 -11.968 1.00 96.88 91 LEU A CA 1
ATOM 696 C C . LEU A 1 91 ? -11.754 -0.526 -13.392 1.00 96.88 91 LEU A C 1
ATOM 698 O O . LEU A 1 91 ? -11.490 0.644 -13.649 1.00 96.88 91 LEU A O 1
ATOM 702 N N . LYS A 1 92 ? -12.193 -1.358 -14.348 1.00 95.88 92 LYS A N 1
ATOM 703 C CA . LYS A 1 92 ? -12.194 -1.003 -15.780 1.00 95.88 92 LYS A CA 1
ATOM 704 C C . LYS A 1 92 ? -13.064 0.209 -16.142 1.00 95.88 92 LYS A C 1
ATOM 706 O O . LYS A 1 92 ? -12.800 0.851 -17.154 1.00 95.88 92 LYS A O 1
ATOM 711 N N . ASN A 1 93 ? -14.083 0.481 -15.323 1.00 94.12 93 ASN A N 1
ATOM 712 C CA . ASN A 1 93 ? -15.046 1.574 -15.486 1.00 94.12 93 ASN A CA 1
ATOM 713 C C . ASN A 1 93 ? -14.779 2.736 -14.510 1.00 94.12 93 ASN A C 1
ATOM 715 O O . ASN A 1 93 ? -15.651 3.577 -14.310 1.00 94.12 93 ASN A O 1
ATOM 719 N N . THR A 1 94 ? -13.625 2.744 -13.842 1.00 93.12 94 THR A N 1
ATOM 720 C CA . THR A 1 94 ? -13.241 3.795 -12.901 1.00 93.12 94 THR A CA 1
ATOM 721 C C . THR A 1 94 ? -12.115 4.603 -13.520 1.00 93.12 94 THR A C 1
ATOM 723 O O . THR A 1 94 ? -11.001 4.101 -13.665 1.00 93.12 94 THR A O 1
ATOM 726 N N . ASP A 1 95 ? -12.417 5.843 -13.897 1.00 87.44 95 ASP A N 1
ATOM 727 C CA . ASP A 1 95 ? -11.454 6.694 -14.593 1.00 87.44 95 ASP A CA 1
ATOM 728 C C . ASP A 1 95 ? -10.371 7.195 -13.641 1.00 87.44 95 ASP A C 1
ATOM 730 O O . ASP A 1 95 ? -9.196 6.948 -13.880 1.00 87.44 95 ASP A O 1
ATOM 734 N N . SER A 1 96 ? -10.753 7.826 -12.528 1.00 89.56 96 SER A N 1
ATOM 735 C CA . SER A 1 96 ? -9.811 8.320 -11.521 1.00 89.56 96 SER A CA 1
ATOM 736 C C . SER A 1 96 ? -9.616 7.298 -10.406 1.00 89.56 96 SER A C 1
ATOM 738 O O . SER A 1 96 ? -10.532 7.020 -9.633 1.00 89.56 96 SER A O 1
ATOM 740 N N . LEU A 1 97 ? -8.406 6.748 -10.311 1.00 98.06 97 LEU A N 1
ATOM 741 C CA . LEU A 1 97 ? -8.013 5.818 -9.257 1.00 98.06 97 LEU A CA 1
ATOM 742 C C . LEU A 1 97 ? -6.940 6.441 -8.378 1.00 98.06 97 LEU A C 1
ATOM 744 O O . LEU A 1 97 ? -6.121 7.226 -8.848 1.00 98.06 97 LEU A O 1
ATOM 748 N N . PHE A 1 98 ? -6.915 6.040 -7.110 1.00 98.44 98 PHE A N 1
ATOM 749 C CA . PHE A 1 98 ? -6.001 6.595 -6.122 1.00 98.44 98 PHE A CA 1
ATOM 750 C C . PHE A 1 98 ? -5.187 5.516 -5.423 1.00 98.44 98 PHE A C 1
ATOM 752 O O . PHE A 1 98 ? -5.678 4.418 -5.148 1.00 98.44 98 PHE A O 1
ATOM 759 N N . ILE A 1 99 ? -3.935 5.838 -5.113 1.00 98.19 99 ILE A N 1
ATOM 760 C CA . ILE A 1 99 ? -3.026 4.951 -4.393 1.00 98.19 99 ILE A CA 1
ATOM 761 C C . ILE A 1 99 ? -2.113 5.744 -3.464 1.00 98.19 99 ILE A C 1
ATOM 763 O O . ILE A 1 99 ? -1.669 6.845 -3.780 1.00 98.19 99 ILE A O 1
ATOM 767 N N . GLN A 1 100 ? -1.830 5.193 -2.288 1.00 97.75 100 GLN A N 1
ATOM 768 C CA . GLN A 1 100 ? -0.829 5.742 -1.381 1.00 97.75 100 GLN A CA 1
ATOM 769 C C . GLN A 1 100 ? 0.551 5.669 -2.029 1.00 97.75 100 GLN A C 1
ATOM 771 O O . GLN A 1 100 ? 0.942 4.640 -2.571 1.00 97.75 100 GLN A O 1
ATOM 776 N N . TYR A 1 101 ? 1.325 6.736 -1.918 1.00 96.94 101 TYR A N 1
ATOM 777 C CA . TYR A 1 101 ? 2.660 6.851 -2.488 1.00 96.94 101 TYR A CA 1
ATOM 778 C C . TYR A 1 101 ? 3.616 7.459 -1.468 1.00 96.94 101 TYR A C 1
ATOM 780 O O . TYR A 1 101 ? 3.243 8.378 -0.739 1.00 96.94 101 TYR A O 1
ATOM 788 N N . TYR A 1 102 ? 4.834 6.922 -1.402 1.00 94.81 102 TYR A N 1
ATOM 789 C CA . TYR A 1 102 ? 5.889 7.329 -0.472 1.00 94.81 102 TYR A CA 1
ATOM 790 C C . TYR A 1 102 ? 7.244 7.148 -1.157 1.00 94.81 102 TYR A C 1
ATOM 792 O O . TYR A 1 102 ? 7.828 6.074 -1.050 1.00 94.81 102 TYR A O 1
ATOM 800 N N . ASP A 1 103 ? 7.706 8.171 -1.881 1.00 93.44 103 ASP A N 1
ATOM 801 C CA . ASP A 1 103 ? 9.022 8.186 -2.544 1.00 93.44 103 ASP A CA 1
ATOM 802 C C . ASP A 1 103 ? 9.301 6.924 -3.387 1.00 93.44 103 ASP A C 1
ATOM 804 O O . ASP A 1 103 ? 10.415 6.399 -3.415 1.00 93.44 103 ASP A O 1
ATOM 808 N N . GLY A 1 104 ? 8.260 6.398 -4.040 1.00 93.25 104 GLY A N 1
ATOM 809 C CA . GLY A 1 104 ? 8.333 5.186 -4.851 1.00 93.25 104 GLY A CA 1
ATOM 810 C C . GLY A 1 104 ? 9.223 5.341 -6.093 1.00 93.25 104 GLY A C 1
ATOM 811 O O . GLY A 1 104 ? 9.494 6.461 -6.531 1.00 93.25 104 GLY A O 1
ATOM 812 N N . PRO A 1 105 ? 9.684 4.223 -6.678 1.00 94.00 105 PRO A N 1
ATOM 813 C CA . PRO A 1 105 ? 10.570 4.244 -7.836 1.00 94.00 105 PRO A CA 1
ATOM 814 C C . PRO A 1 105 ? 9.881 4.839 -9.059 1.00 94.00 105 PRO A C 1
ATOM 816 O O . PRO A 1 105 ? 8.706 4.579 -9.311 1.00 94.00 105 PRO A O 1
ATOM 819 N N . MET A 1 106 ? 10.645 5.582 -9.856 1.00 94.06 106 MET A N 1
ATOM 820 C CA . MET A 1 106 ? 10.212 6.094 -11.153 1.00 94.06 106 MET A CA 1
ATOM 821 C C . MET A 1 106 ? 11.040 5.434 -12.246 1.00 94.06 106 MET A C 1
ATOM 823 O O . MET A 1 106 ? 12.261 5.484 -12.202 1.00 94.06 106 MET A O 1
ATOM 827 N N . PHE A 1 107 ? 10.388 4.827 -13.233 1.00 93.50 107 PHE A N 1
ATOM 828 C CA . PHE A 1 107 ? 11.068 4.175 -14.352 1.00 93.50 107 PHE A CA 1
ATOM 829 C C . PHE A 1 107 ? 10.908 5.033 -15.605 1.00 93.50 107 PHE A C 1
ATOM 831 O O . PHE A 1 107 ? 9.786 5.297 -16.050 1.00 93.50 107 PHE A O 1
ATOM 838 N N . ALA A 1 108 ? 12.030 5.505 -16.148 1.00 86.44 108 ALA A N 1
ATOM 839 C CA . ALA A 1 108 ? 12.056 6.197 -17.430 1.00 86.44 108 ALA A CA 1
ATOM 840 C C . ALA A 1 108 ? 12.080 5.191 -18.587 1.00 86.44 108 ALA A C 1
ATOM 842 O O . ALA A 1 108 ? 12.583 4.079 -18.444 1.00 86.44 108 ALA A O 1
ATOM 843 N N . ASP A 1 109 ? 11.526 5.604 -19.725 1.00 90.12 109 ASP A N 1
ATOM 844 C CA . ASP A 1 109 ? 11.566 4.875 -20.995 1.00 90.12 109 ASP A CA 1
ATOM 845 C C . ASP A 1 109 ? 11.123 3.404 -20.891 1.00 90.12 109 ASP A C 1
ATOM 847 O O . ASP A 1 109 ? 11.872 2.500 -21.269 1.00 90.12 109 ASP A O 1
ATOM 851 N N . PRO A 1 110 ? 9.901 3.123 -20.392 1.00 92.88 110 PRO A N 1
ATOM 852 C CA . PRO A 1 110 ? 9.426 1.752 -20.215 1.00 92.88 110 PRO A CA 1
ATOM 853 C C . PRO A 1 110 ? 9.503 0.923 -21.504 1.00 92.88 110 PRO A C 1
ATOM 855 O O . PRO A 1 110 ? 9.796 -0.267 -21.439 1.00 92.88 110 PRO A O 1
ATOM 858 N N . GLU A 1 111 ? 9.309 1.543 -22.671 1.00 93.69 111 GLU A N 1
ATOM 859 C CA . GLU A 1 111 ? 9.424 0.886 -23.978 1.00 93.69 111 GLU A CA 1
ATOM 860 C C . GLU A 1 111 ? 10.845 0.393 -24.269 1.00 93.69 111 GLU A C 1
ATOM 862 O O . GLU A 1 111 ? 11.017 -0.753 -24.683 1.00 93.69 111 GLU A O 1
ATOM 867 N N . LYS A 1 112 ? 11.867 1.211 -23.974 1.00 95.44 112 LYS A N 1
ATOM 868 C CA . LYS A 1 112 ? 13.285 0.857 -24.152 1.00 95.44 112 LYS A CA 1
ATOM 869 C C . LYS A 1 112 ? 13.643 -0.416 -23.387 1.00 95.44 112 LYS A C 1
ATOM 871 O O . LYS A 1 112 ? 14.401 -1.242 -23.884 1.00 95.44 112 LYS A O 1
ATOM 876 N N . TYR A 1 113 ? 13.086 -0.574 -22.188 1.00 95.50 113 TYR A N 1
ATOM 877 C CA . TYR A 1 113 ? 13.319 -1.736 -21.331 1.00 95.50 113 TYR A CA 1
ATOM 878 C C . TYR A 1 113 ? 12.243 -2.821 -21.484 1.00 95.50 113 TYR A C 1
ATOM 880 O O . TYR A 1 113 ? 12.218 -3.776 -20.707 1.00 95.50 113 TYR A O 1
ATOM 888 N N . GLY A 1 114 ? 11.330 -2.709 -22.455 1.00 95.88 114 GLY A N 1
ATOM 889 C CA . GLY A 1 114 ? 10.269 -3.694 -22.680 1.00 95.88 114 GLY A CA 1
ATOM 890 C C . GLY A 1 114 ? 9.355 -3.915 -21.466 1.00 95.88 114 GLY A C 1
ATOM 891 O O . GLY A 1 114 ? 8.878 -5.030 -21.245 1.00 95.88 114 GLY A O 1
ATOM 892 N N . LEU A 1 115 ? 9.143 -2.883 -20.643 1.00 97.56 115 LEU A N 1
ATOM 893 C CA . LEU A 1 115 ? 8.209 -2.930 -19.522 1.00 97.56 115 LEU A CA 1
ATOM 894 C C . LEU A 1 115 ? 6.779 -2.916 -20.057 1.00 97.56 115 LEU A C 1
ATOM 896 O O . LEU A 1 115 ? 6.365 -2.009 -20.778 1.00 97.56 115 LEU A O 1
ATOM 900 N N . ASN A 1 116 ? 5.982 -3.895 -19.643 1.00 98.19 116 ASN A N 1
ATOM 901 C CA . ASN A 1 116 ? 4.564 -3.915 -19.950 1.00 98.19 116 ASN A CA 1
ATOM 902 C C . ASN A 1 116 ? 3.810 -3.062 -18.921 1.00 98.19 116 ASN A C 1
ATOM 904 O O . ASN A 1 116 ? 3.397 -3.562 -17.871 1.00 98.19 116 ASN A O 1
ATOM 908 N N . VAL A 1 117 ? 3.689 -1.764 -19.210 1.00 98.56 117 VAL A N 1
ATOM 909 C CA . VAL A 1 117 ? 2.966 -0.790 -18.378 1.00 98.56 117 VAL A CA 1
ATOM 910 C C . VAL A 1 117 ? 1.486 -1.156 -18.319 1.00 98.56 117 VAL A C 1
ATOM 912 O O . VAL A 1 117 ? 0.890 -1.505 -19.336 1.00 98.56 117 VAL A O 1
ATOM 915 N N . LEU A 1 118 ? 0.901 -1.076 -17.126 1.00 98.62 118 LEU A N 1
ATOM 916 C CA . LEU A 1 118 ? -0.508 -1.387 -16.850 1.00 98.62 118 LEU A CA 1
ATOM 917 C C . LEU A 1 118 ? -1.301 -0.147 -16.424 1.00 98.62 118 LEU A C 1
ATOM 919 O O . LEU A 1 118 ? -2.519 -0.090 -16.549 1.00 98.62 118 LEU A O 1
ATOM 923 N N . GLY A 1 119 ? -0.610 0.864 -15.917 1.00 97.81 119 GLY A N 1
ATOM 924 C CA . GLY A 1 119 ? -1.208 2.142 -15.586 1.00 97.81 119 GLY A CA 1
ATOM 925 C C . GLY A 1 119 ? -0.140 3.193 -15.375 1.00 97.81 119 GLY A C 1
ATOM 926 O O . GLY A 1 119 ? 1.023 2.865 -15.122 1.00 97.81 119 GLY A O 1
ATOM 927 N N . ASN A 1 120 ? -0.545 4.450 -15.470 1.00 97.62 120 ASN A N 1
ATOM 928 C CA . ASN A 1 120 ? 0.337 5.604 -15.449 1.00 97.62 120 ASN A CA 1
ATOM 929 C C . ASN A 1 120 ? -0.090 6.558 -14.336 1.00 97.62 120 ASN A C 1
ATOM 931 O O . ASN A 1 120 ? -1.282 6.747 -14.093 1.00 97.62 120 ASN A O 1
ATOM 935 N N . ILE A 1 121 ? 0.890 7.154 -13.666 1.00 97.00 121 ILE A N 1
ATOM 936 C CA . ILE A 1 121 ? 0.664 8.200 -12.671 1.00 97.00 121 ILE A CA 1
ATOM 937 C C . ILE A 1 121 ? 0.095 9.430 -13.380 1.00 97.00 121 ILE A C 1
ATOM 939 O O . ILE A 1 121 ? 0.595 9.825 -14.436 1.00 97.00 121 ILE A O 1
ATOM 943 N N . TYR A 1 122 ? -0.939 10.030 -12.793 1.00 96.62 122 TYR A N 1
ATOM 944 C CA . TYR A 1 122 ? -1.540 11.267 -13.288 1.00 96.62 122 TYR A CA 1
ATOM 945 C C . TYR A 1 122 ? -1.180 12.479 -12.418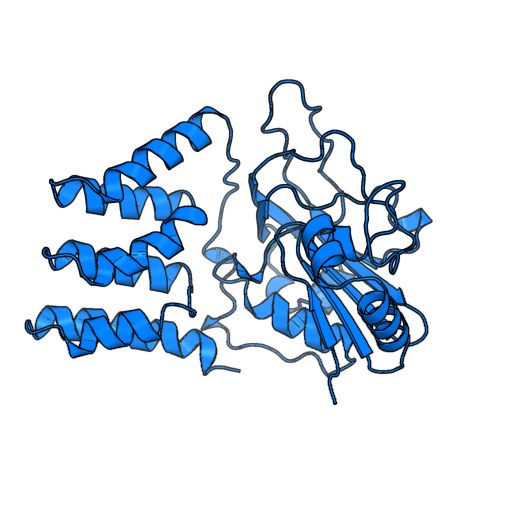 1.00 96.62 122 TYR A C 1
ATOM 947 O O . TYR A 1 122 ? -1.016 13.578 -12.948 1.00 96.62 122 TYR A O 1
ATOM 955 N N . SER A 1 123 ? -0.974 12.287 -11.111 1.00 96.50 123 SER A N 1
ATOM 956 C CA . SER A 1 123 ? -0.513 13.354 -10.214 1.00 96.50 123 SER A CA 1
ATOM 957 C C . SER A 1 123 ? 0.859 13.899 -10.594 1.00 96.50 123 SER A C 1
ATOM 959 O O . SER A 1 123 ? 1.770 13.135 -10.910 1.00 96.50 123 SER A O 1
ATOM 961 N N . ASP A 1 124 ? 1.044 15.207 -10.420 1.00 94.81 124 ASP A N 1
ATOM 962 C CA . ASP A 1 124 ? 2.368 15.822 -10.382 1.00 94.81 124 ASP A CA 1
ATOM 963 C C . ASP A 1 124 ? 2.910 15.881 -8.944 1.00 94.81 124 ASP A C 1
ATOM 965 O O . ASP A 1 124 ? 2.593 16.767 -8.147 1.00 94.81 124 ASP A O 1
ATOM 969 N N . ILE A 1 125 ? 3.730 14.897 -8.585 1.00 93.75 125 ILE A N 1
ATOM 970 C CA . ILE A 1 125 ? 4.281 14.732 -7.237 1.00 93.75 125 ILE A CA 1
ATOM 971 C C . ILE A 1 125 ? 5.534 15.608 -7.067 1.00 93.75 125 ILE A C 1
ATOM 973 O O . ILE A 1 125 ? 6.651 15.112 -6.934 1.00 93.75 125 ILE A O 1
ATOM 977 N N . ALA A 1 126 ? 5.349 16.926 -7.049 1.00 90.94 126 ALA A N 1
ATOM 978 C CA . ALA A 1 126 ? 6.408 17.915 -6.832 1.00 90.94 126 ALA A CA 1
ATOM 979 C C . ALA A 1 126 ? 6.243 18.604 -5.462 1.00 90.94 126 ALA A C 1
ATOM 981 O O . ALA A 1 126 ? 5.992 19.803 -5.359 1.00 90.94 126 ALA A O 1
ATOM 982 N N . THR A 1 127 ? 6.316 17.832 -4.368 1.00 91.06 127 THR A N 1
ATOM 983 C CA . THR A 1 127 ? 6.028 18.368 -3.015 1.00 91.06 127 THR A CA 1
ATOM 984 C C . THR A 1 127 ? 7.229 19.015 -2.321 1.00 91.06 127 THR A C 1
ATOM 986 O O . THR A 1 127 ? 7.061 19.673 -1.286 1.00 91.06 127 THR A O 1
ATOM 989 N N . HIS A 1 128 ? 8.436 18.825 -2.862 1.00 88.38 128 HIS A N 1
ATOM 990 C CA . HIS A 1 128 ? 9.668 19.410 -2.341 1.00 88.38 128 HIS A CA 1
ATOM 991 C C . HIS A 1 128 ? 10.026 20.707 -3.080 1.00 88.38 128 HIS A C 1
ATOM 993 O O . HIS A 1 128 ? 9.955 20.749 -4.309 1.00 88.38 128 HIS A O 1
ATOM 999 N N . PRO A 1 129 ? 10.417 21.775 -2.355 1.00 85.94 129 PRO A N 1
ATOM 1000 C CA . PRO A 1 129 ? 10.825 23.027 -2.983 1.00 85.94 129 PRO A CA 1
ATOM 1001 C C . PRO A 1 129 ? 11.975 22.826 -3.977 1.00 85.94 129 PRO A C 1
ATOM 1003 O O . PRO A 1 129 ? 12.975 22.196 -3.643 1.00 85.94 129 PRO A O 1
ATOM 1006 N N . GLY A 1 130 ? 11.837 23.395 -5.176 1.00 86.56 130 GLY A N 1
ATOM 1007 C CA . GLY A 1 130 ? 12.853 23.334 -6.231 1.00 86.56 130 GLY A CA 1
ATOM 1008 C C . GLY A 1 130 ? 12.817 22.070 -7.095 1.00 86.56 130 GLY A C 1
ATOM 1009 O O . GLY A 1 130 ? 13.645 21.948 -7.994 1.00 86.56 130 GLY A O 1
ATOM 1010 N N . TYR A 1 131 ? 11.888 21.138 -6.854 1.00 90.56 131 TYR A N 1
ATOM 1011 C CA . TYR A 1 131 ? 11.734 19.958 -7.711 1.00 90.56 131 TYR A CA 1
ATOM 1012 C C . TY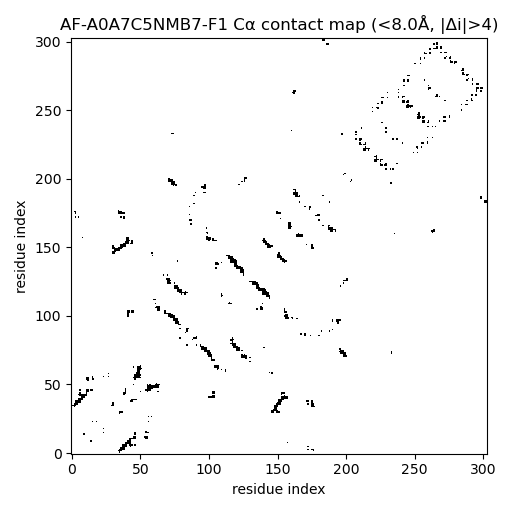R A 1 131 ? 10.969 20.343 -8.980 1.00 90.56 131 TYR A C 1
ATOM 1014 O O . TYR A 1 131 ? 10.062 21.177 -8.907 1.00 90.56 131 TYR A O 1
ATOM 1022 N N . PRO A 1 132 ? 11.323 19.772 -10.145 1.00 89.44 132 PRO A N 1
ATOM 1023 C CA . PRO A 1 132 ? 10.634 20.085 -11.384 1.00 89.44 132 PRO A CA 1
ATOM 1024 C C . PRO A 1 132 ? 9.196 19.566 -11.351 1.00 89.44 132 PRO A C 1
ATOM 1026 O O . PRO A 1 132 ? 8.931 18.441 -10.922 1.00 89.44 132 PRO A O 1
ATOM 1029 N N . HIS A 1 133 ? 8.286 20.388 -11.863 1.00 90.88 133 HIS A N 1
ATOM 1030 C CA . HIS A 1 133 ? 6.916 19.987 -12.153 1.00 90.88 133 HIS A CA 1
ATOM 1031 C C . HIS A 1 133 ? 6.854 19.068 -13.380 1.00 90.88 133 HIS A C 1
ATOM 1033 O O . HIS A 1 133 ? 7.740 19.083 -14.236 1.00 90.88 133 HIS A O 1
ATOM 1039 N N . ASN A 1 134 ? 5.785 18.279 -13.464 1.00 90.44 134 ASN A N 1
ATOM 1040 C CA . ASN A 1 134 ? 5.474 17.326 -14.536 1.00 90.44 134 ASN A CA 1
ATOM 1041 C C . ASN A 1 134 ? 6.488 16.177 -14.692 1.00 90.44 134 ASN A C 1
ATOM 1043 O O . ASN A 1 134 ? 6.517 15.499 -15.717 1.00 90.44 134 ASN A O 1
ATOM 1047 N N . TYR A 1 135 ? 7.316 15.914 -13.677 1.00 89.94 135 TYR A N 1
ATOM 1048 C CA . TYR A 1 135 ? 8.317 14.842 -13.743 1.00 89.94 135 TYR A CA 1
ATOM 1049 C C . TYR A 1 135 ? 7.691 13.439 -13.635 1.00 89.94 135 TYR A C 1
ATOM 1051 O O . TYR A 1 135 ? 8.199 12.461 -14.188 1.00 89.94 135 TYR A O 1
ATOM 1059 N N . THR A 1 136 ? 6.606 13.327 -12.866 1.00 93.50 136 THR A N 1
ATOM 1060 C CA . THR A 1 136 ? 5.997 12.040 -12.479 1.00 93.50 136 THR A CA 1
ATOM 1061 C C . THR A 1 136 ? 4.825 11.626 -13.359 1.00 93.50 136 THR A C 1
ATOM 1063 O O . THR A 1 136 ? 4.551 10.434 -13.488 1.00 93.50 136 THR A O 1
ATOM 1066 N N . GLN A 1 137 ? 4.169 12.584 -14.008 1.00 94.50 137 GLN A N 1
ATOM 1067 C CA . GLN A 1 137 ? 3.025 12.320 -14.871 1.00 94.50 137 GLN A CA 1
ATOM 1068 C C . GLN A 1 137 ? 3.422 11.433 -16.054 1.00 94.50 137 GLN A C 1
ATOM 1070 O O . GLN A 1 137 ? 4.495 11.573 -16.641 1.00 94.50 137 GLN A O 1
ATOM 1075 N N . GLY A 1 138 ? 2.565 10.471 -16.386 1.00 94.75 138 GLY A N 1
ATOM 1076 C CA . GLY A 1 138 ? 2.813 9.512 -17.459 1.00 94.75 138 GLY A CA 1
ATOM 1077 C C . GLY A 1 138 ? 3.820 8.412 -17.106 1.00 94.75 138 GLY A C 1
ATOM 1078 O O . GLY A 1 138 ? 3.905 7.426 -17.837 1.00 94.75 138 GLY A O 1
ATOM 1079 N N . LYS A 1 139 ? 4.546 8.498 -15.982 1.00 95.75 139 LYS A N 1
ATOM 1080 C CA . LYS A 1 139 ? 5.424 7.407 -15.533 1.00 95.75 139 LYS A CA 1
ATOM 1081 C C . LYS A 1 139 ? 4.595 6.200 -15.070 1.00 95.75 139 LYS A C 1
ATOM 1083 O O . LYS A 1 139 ? 3.449 6.374 -14.647 1.00 95.75 139 LYS A O 1
ATOM 1088 N N . PRO A 1 140 ? 5.131 4.970 -15.143 1.00 97.62 140 PRO A N 1
ATOM 1089 C CA . PRO A 1 140 ? 4.383 3.780 -14.748 1.00 97.62 140 PRO A CA 1
ATOM 1090 C C . PRO A 1 140 ? 3.957 3.820 -13.272 1.00 97.62 140 PRO A C 1
ATOM 1092 O O . PRO A 1 140 ? 4.797 3.953 -12.388 1.00 97.62 140 PRO A O 1
ATOM 1095 N N . ALA A 1 141 ? 2.663 3.642 -13.002 1.00 97.81 141 ALA A N 1
ATOM 1096 C CA . ALA A 1 141 ? 2.142 3.343 -11.665 1.00 97.81 141 ALA A CA 1
ATOM 1097 C C . ALA A 1 141 ? 2.260 1.839 -11.356 1.00 97.81 141 ALA A C 1
ATOM 1099 O O . ALA A 1 141 ? 2.629 1.429 -10.253 1.00 97.81 141 ALA A O 1
ATOM 1100 N N . PHE A 1 142 ? 1.984 1.024 -12.378 1.00 98.62 142 PHE A N 1
ATOM 1101 C CA . PHE A 1 142 ? 2.092 -0.428 -12.361 1.00 98.62 142 PHE A CA 1
ATOM 1102 C C . PHE A 1 142 ? 2.707 -0.913 -13.668 1.00 98.62 142 PHE A C 1
ATOM 1104 O O . PHE A 1 142 ? 2.361 -0.416 -14.744 1.00 98.62 142 PHE A O 1
ATOM 1111 N N . PHE A 1 143 ? 3.566 -1.924 -13.598 1.00 98.69 143 PHE A N 1
ATOM 1112 C CA . PHE A 1 143 ? 4.076 -2.596 -14.788 1.00 98.69 143 PHE A CA 1
ATOM 1113 C C . PHE A 1 143 ? 4.473 -4.039 -14.498 1.00 98.69 143 PHE A C 1
ATOM 1115 O O . PHE A 1 143 ? 4.625 -4.465 -13.351 1.00 98.69 143 PHE A O 1
ATOM 1122 N N . THR A 1 144 ? 4.653 -4.796 -15.573 1.00 98.69 144 THR A N 1
ATOM 1123 C CA . THR A 1 144 ? 5.067 -6.196 -15.531 1.00 98.69 144 THR A CA 1
ATOM 1124 C C . THR A 1 144 ? 6.205 -6.467 -16.505 1.00 98.69 144 THR A C 1
ATOM 1126 O O . THR A 1 144 ? 6.366 -5.758 -17.498 1.00 98.69 144 THR A O 1
ATOM 1129 N N . LYS A 1 145 ? 6.993 -7.510 -16.234 1.00 98.06 145 LYS A N 1
ATOM 1130 C CA . LYS A 1 145 ? 8.021 -8.018 -17.153 1.00 98.06 145 LYS A CA 1
ATOM 1131 C C . LYS A 1 145 ? 8.235 -9.518 -16.938 1.00 98.06 145 LYS A C 1
ATOM 1133 O O . LYS A 1 145 ? 7.955 -10.042 -15.861 1.00 98.06 145 LYS A O 1
ATOM 1138 N N . ARG A 1 146 ? 8.724 -10.228 -17.957 1.00 97.81 146 ARG A N 1
ATOM 1139 C CA . ARG A 1 146 ? 9.274 -11.582 -17.784 1.00 97.81 146 ARG A CA 1
ATOM 1140 C C . ARG A 1 146 ? 10.684 -11.515 -17.203 1.00 97.81 146 ARG A C 1
ATOM 1142 O O . ARG A 1 146 ? 11.448 -10.619 -17.545 1.00 97.81 146 ARG A O 1
ATOM 1149 N N . TYR A 1 147 ? 11.026 -12.498 -16.381 1.00 97.44 147 TYR A N 1
ATOM 1150 C CA . TYR A 1 147 ? 12.377 -12.701 -15.867 1.00 97.44 147 TYR A CA 1
ATOM 1151 C C . TYR A 1 147 ? 12.708 -14.186 -16.000 1.00 97.44 147 TYR A C 1
ATOM 1153 O O . TYR A 1 147 ? 12.105 -15.019 -15.329 1.00 97.44 147 TYR A O 1
ATOM 1161 N N . GLY A 1 148 ? 13.570 -14.541 -16.958 1.00 97.06 148 GLY A N 1
ATOM 1162 C CA . GLY A 1 148 ? 13.694 -15.930 -17.407 1.00 97.06 148 GLY A CA 1
ATOM 1163 C C . GLY A 1 148 ? 12.335 -16.500 -17.845 1.00 97.06 148 GLY A C 1
ATOM 1164 O O . GLY A 1 148 ? 11.629 -15.901 -18.661 1.00 97.06 148 GLY A O 1
ATOM 1165 N N . LYS A 1 149 ? 11.943 -17.643 -17.271 1.00 97.88 149 LYS A N 1
ATOM 1166 C CA . LYS A 1 149 ? 10.611 -18.247 -17.461 1.00 97.88 149 LYS A CA 1
ATOM 1167 C C . LYS A 1 149 ? 9.564 -17.739 -16.461 1.00 97.88 149 LYS A C 1
ATOM 1169 O O . LYS A 1 149 ? 8.376 -18.009 -16.649 1.00 97.88 149 LYS A O 1
ATOM 1174 N N . GLY A 1 150 ? 9.984 -17.017 -15.424 1.00 98.44 150 GLY A N 1
ATOM 1175 C CA . GLY A 1 150 ? 9.106 -16.436 -14.417 1.00 98.44 150 GLY A CA 1
ATOM 1176 C C . GLY A 1 150 ? 8.601 -15.043 -14.788 1.00 98.44 150 GLY A C 1
ATOM 1177 O O . GLY A 1 150 ? 8.782 -14.540 -15.907 1.00 98.44 150 GLY A O 1
ATOM 1178 N N . LYS A 1 151 ? 7.911 -14.417 -13.834 1.00 98.62 151 LYS A N 1
ATOM 1179 C CA . LYS A 1 151 ? 7.232 -13.129 -14.020 1.00 98.62 151 LYS A CA 1
ATOM 1180 C C . LYS A 1 151 ? 7.521 -12.161 -12.880 1.00 98.62 151 LYS A C 1
ATOM 1182 O O . LYS A 1 151 ? 7.619 -12.556 -11.722 1.00 98.62 151 LYS A O 1
ATOM 1187 N N . VAL A 1 152 ? 7.567 -10.877 -13.212 1.00 98.75 152 VAL A N 1
ATOM 1188 C CA . VAL A 1 152 ? 7.747 -9.778 -12.265 1.00 98.75 152 VAL A CA 1
ATOM 1189 C C . VAL A 1 152 ? 6.582 -8.804 -12.384 1.00 98.75 152 VAL A C 1
ATOM 1191 O O . VAL A 1 152 ? 6.161 -8.475 -13.496 1.00 98.75 152 VAL A O 1
ATOM 1194 N N . PHE A 1 153 ? 6.072 -8.337 -11.247 1.00 98.81 153 PHE A N 1
ATOM 1195 C CA . PHE A 1 153 ? 5.052 -7.292 -11.162 1.00 98.81 153 PHE A CA 1
ATOM 1196 C C . PHE A 1 153 ? 5.524 -6.208 -10.198 1.00 98.81 153 PHE A C 1
ATOM 1198 O O . PHE A 1 153 ? 5.834 -6.499 -9.045 1.00 98.81 153 PHE A O 1
ATOM 1205 N N . VAL A 1 154 ? 5.540 -4.956 -10.648 1.00 98.75 154 VAL A N 1
ATOM 1206 C CA . VAL A 1 154 ? 5.890 -3.811 -9.807 1.00 98.75 154 VAL A CA 1
ATOM 1207 C C . VAL A 1 154 ? 4.703 -2.867 -9.640 1.00 98.75 154 VAL A C 1
ATOM 1209 O O . VAL A 1 154 ? 3.993 -2.559 -10.597 1.00 98.75 154 VAL A O 1
ATOM 1212 N N . SER A 1 155 ? 4.514 -2.404 -8.406 1.00 98.62 155 SER A N 1
ATOM 1213 C CA . SER A 1 155 ? 3.677 -1.263 -8.033 1.00 98.62 155 SER A CA 1
ATOM 1214 C C . SER A 1 155 ? 4.577 -0.180 -7.455 1.00 98.62 155 SER A C 1
ATOM 1216 O O . SER A 1 155 ? 5.284 -0.440 -6.482 1.00 98.62 155 SER A O 1
ATOM 1218 N N . VAL A 1 156 ? 4.551 1.035 -8.004 1.00 97.19 156 VAL A N 1
ATOM 1219 C CA . VAL A 1 156 ? 5.359 2.145 -7.457 1.00 97.19 156 VAL A CA 1
ATOM 1220 C C . VAL A 1 156 ? 4.723 2.745 -6.198 1.00 97.19 156 VAL A C 1
ATOM 1222 O O . VAL A 1 156 ? 5.423 3.253 -5.326 1.00 97.19 156 VAL A O 1
ATOM 1225 N N . GLY A 1 157 ? 3.394 2.649 -6.086 1.00 97.19 157 GLY A N 1
ATOM 1226 C CA . GLY A 1 157 ? 2.629 2.995 -4.890 1.00 97.19 157 GLY A CA 1
ATOM 1227 C C . GLY A 1 157 ? 2.374 1.791 -3.980 1.00 97.19 157 GLY A C 1
ATOM 1228 O O . GLY A 1 157 ? 2.878 0.691 -4.209 1.00 97.19 157 GLY A O 1
ATOM 1229 N N . HIS A 1 158 ? 1.553 2.010 -2.958 1.00 98.00 158 HIS A N 1
ATOM 1230 C CA . HIS A 1 158 ? 1.235 1.082 -1.880 1.00 98.00 158 HIS A CA 1
ATOM 1231 C C . HIS A 1 158 ? -0.242 0.647 -1.910 1.00 98.00 158 HIS A C 1
ATOM 1233 O O . HIS A 1 158 ? -1.058 1.181 -1.143 1.00 98.00 158 HIS A O 1
ATOM 1239 N N . PRO A 1 159 ? -0.630 -0.321 -2.759 1.00 97.56 159 PRO A N 1
ATOM 1240 C CA . PRO A 1 159 ? -1.993 -0.846 -2.750 1.00 97.56 159 PRO A CA 1
ATOM 1241 C C . PRO A 1 159 ? -2.331 -1.501 -1.402 1.00 97.56 159 PRO A C 1
ATOM 1243 O O . PRO A 1 159 ? -3.453 -1.391 -0.922 1.00 97.56 159 PRO A O 1
ATOM 1246 N N . GLU A 1 160 ? -1.349 -2.104 -0.728 1.00 96.12 160 GLU A N 1
ATOM 1247 C CA . GLU A 1 160 ? -1.491 -2.734 0.588 1.00 96.12 160 GLU A CA 1
ATOM 1248 C C . GLU A 1 160 ? -1.805 -1.744 1.715 1.00 96.12 160 GLU A C 1
ATOM 1250 O O . GLU A 1 160 ? -2.341 -2.145 2.751 1.00 96.12 160 GLU A O 1
ATOM 1255 N N . ALA A 1 161 ? -1.459 -0.467 1.519 1.00 95.50 161 ALA A N 1
ATOM 1256 C CA . ALA A 1 161 ? -1.711 0.620 2.463 1.00 95.50 161 ALA A CA 1
ATOM 1257 C C . ALA A 1 161 ? -2.854 1.547 2.019 1.00 95.50 161 ALA A C 1
ATOM 1259 O O . ALA A 1 161 ? -3.113 2.554 2.678 1.00 95.50 161 ALA A O 1
ATOM 1260 N N . THR A 1 162 ? -3.525 1.228 0.912 1.00 97.38 162 THR A N 1
ATOM 1261 C CA . THR A 1 162 ? -4.633 2.014 0.370 1.00 97.38 162 THR A CA 1
ATOM 1262 C C . THR A 1 162 ? -5.931 1.261 0.628 1.00 97.38 162 THR A C 1
ATOM 1264 O O . THR A 1 162 ? -6.185 0.229 0.008 1.00 97.38 162 THR A O 1
ATOM 1267 N N . ALA A 1 163 ? -6.749 1.759 1.557 1.00 95.50 163 ALA A N 1
ATOM 1268 C CA . ALA A 1 163 ? -8.065 1.180 1.820 1.00 95.50 163 ALA A CA 1
ATOM 1269 C C . ALA A 1 163 ? -8.891 1.118 0.517 1.00 95.50 163 ALA A C 1
ATOM 1271 O O . ALA A 1 163 ? -8.790 2.015 -0.324 1.00 95.50 163 ALA A O 1
ATOM 1272 N N . GLY A 1 164 ? -9.638 0.030 0.320 1.00 96.00 164 GLY A N 1
ATOM 1273 C CA . GLY A 1 164 ? -10.385 -0.258 -0.909 1.00 96.00 164 GLY A CA 1
ATOM 1274 C C . GLY A 1 164 ? -9.553 -0.824 -2.069 1.00 96.00 164 GLY A C 1
ATOM 1275 O O . GLY A 1 164 ? -10.128 -1.277 -3.059 1.00 96.00 164 GLY A O 1
ATOM 1276 N N . MET A 1 165 ? -8.219 -0.845 -1.951 1.00 97.38 165 MET A N 1
ATOM 1277 C CA . MET A 1 165 ? -7.292 -1.277 -3.012 1.00 97.38 165 MET A CA 1
ATOM 1278 C C . MET A 1 165 ? -6.373 -2.435 -2.589 1.00 97.38 165 MET A C 1
ATOM 1280 O O . MET A 1 165 ? -5.600 -2.943 -3.400 1.00 97.38 165 MET A O 1
ATOM 1284 N N . ARG A 1 166 ? -6.465 -2.914 -1.340 1.00 95.75 166 ARG A N 1
ATOM 1285 C CA . ARG A 1 166 ? -5.579 -3.962 -0.786 1.00 95.75 166 ARG A CA 1
ATOM 1286 C C . ARG A 1 166 ? -5.648 -5.292 -1.541 1.00 95.75 166 ARG A C 1
ATOM 1288 O O . ARG A 1 166 ? -4.659 -6.023 -1.590 1.00 95.75 166 ARG A O 1
ATOM 1295 N N . TRP A 1 167 ? -6.786 -5.584 -2.169 1.00 96.06 167 TRP A N 1
ATOM 1296 C CA . TRP A 1 167 ? -7.011 -6.760 -3.018 1.00 96.06 167 TRP A CA 1
ATOM 1297 C C . TRP A 1 167 ? -6.105 -6.799 -4.266 1.00 96.06 167 TRP A C 1
ATOM 1299 O O . TRP A 1 167 ? -5.894 -7.867 -4.846 1.00 96.06 167 TRP A O 1
ATOM 1309 N N . ILE A 1 168 ? -5.498 -5.672 -4.658 1.00 98.06 168 ILE A N 1
ATOM 1310 C CA . ILE A 1 168 ? -4.516 -5.626 -5.749 1.00 98.06 168 ILE A CA 1
ATOM 1311 C C . ILE A 1 168 ? -3.295 -6.497 -5.426 1.00 98.06 168 ILE A C 1
ATOM 1313 O O . ILE A 1 168 ? -2.759 -7.139 -6.323 1.00 98.06 168 ILE A O 1
ATOM 1317 N N . VAL A 1 169 ? -2.882 -6.615 -4.160 1.00 97.75 169 VAL A N 1
ATOM 1318 C CA . VAL A 1 169 ? -1.712 -7.431 -3.784 1.00 97.75 169 VAL A CA 1
ATOM 1319 C C . VAL A 1 169 ? -1.903 -8.918 -4.126 1.00 97.75 169 VAL A C 1
ATOM 1321 O O . VAL A 1 169 ? -1.075 -9.469 -4.860 1.00 97.75 169 VAL A O 1
ATOM 1324 N N . PRO A 1 170 ? -2.978 -9.608 -3.685 1.00 96.56 170 PRO A N 1
ATOM 1325 C CA . PRO A 1 170 ? -3.218 -10.979 -4.124 1.00 96.56 170 PRO A CA 1
ATOM 1326 C C . PRO A 1 170 ? -3.499 -11.090 -5.634 1.00 96.56 170 PRO A C 1
ATOM 1328 O O . PRO A 1 170 ? -3.195 -12.138 -6.211 1.00 96.56 170 PRO A O 1
ATOM 1331 N N . ARG A 1 171 ? -4.008 -10.038 -6.302 1.00 98.12 171 ARG A N 1
ATOM 1332 C CA . ARG A 1 171 ? -4.142 -10.002 -7.773 1.00 98.12 171 ARG A CA 1
ATOM 1333 C C . ARG A 1 171 ? -2.775 -10.043 -8.459 1.00 98.12 171 ARG A C 1
ATOM 1335 O O . ARG A 1 171 ? -2.581 -10.857 -9.361 1.00 98.12 171 ARG A O 1
ATOM 1342 N N . MET A 1 172 ? -1.818 -9.239 -7.991 1.00 98.69 172 MET A N 1
ATOM 1343 C CA . MET A 1 172 ? -0.429 -9.252 -8.466 1.00 98.69 172 MET A CA 1
ATOM 1344 C C . MET A 1 172 ? 0.195 -10.639 -8.274 1.00 98.69 172 MET A C 1
ATOM 1346 O O . MET A 1 172 ? 0.767 -11.186 -9.215 1.00 98.69 172 MET A O 1
ATOM 1350 N N . ALA A 1 173 ? 0.012 -11.248 -7.095 1.00 98.25 173 ALA A N 1
ATOM 1351 C CA . ALA A 1 173 ? 0.510 -12.592 -6.797 1.00 98.25 173 ALA A CA 1
ATOM 1352 C C . ALA A 1 173 ? -0.072 -13.663 -7.742 1.00 98.25 173 ALA A C 1
ATOM 1354 O O . ALA A 1 173 ? 0.662 -14.513 -8.250 1.00 98.25 173 ALA A O 1
ATOM 1355 N N . ARG A 1 174 ? -1.380 -13.614 -8.037 1.00 97.81 174 ARG A N 1
ATOM 1356 C CA . ARG A 1 174 ? -2.009 -14.526 -9.014 1.00 97.81 174 ARG A CA 1
ATOM 1357 C C . ARG A 1 174 ? -1.432 -14.349 -10.407 1.00 97.81 174 ARG A C 1
ATOM 1359 O O . ARG A 1 174 ? -1.103 -15.333 -11.062 1.00 97.81 174 ARG A O 1
ATOM 1366 N N . TRP A 1 175 ? -1.255 -13.102 -10.832 1.00 98.56 175 TRP A N 1
ATOM 1367 C CA . TRP A 1 175 ? -0.735 -12.803 -12.157 1.00 98.56 175 TRP A CA 1
ATOM 1368 C C . TRP A 1 175 ? 0.688 -13.346 -12.358 1.00 98.56 175 TRP A C 1
ATOM 1370 O O . TRP A 1 175 ? 0.953 -14.024 -13.359 1.00 98.56 175 TRP A O 1
ATOM 1380 N N . VAL A 1 176 ? 1.590 -13.114 -11.391 1.00 98.62 176 VAL A N 1
ATOM 1381 C CA . VAL A 1 176 ? 2.988 -13.573 -11.501 1.00 98.62 176 VAL A CA 1
ATOM 1382 C C . VAL A 1 176 ? 3.121 -15.093 -11.422 1.00 98.62 176 VAL A C 1
ATOM 1384 O O . VAL A 1 176 ? 4.001 -15.659 -12.058 1.00 98.62 176 VAL A O 1
ATOM 1387 N N . THR A 1 177 ? 2.211 -15.767 -10.720 1.00 98.00 177 THR A N 1
ATOM 1388 C CA . THR A 1 177 ? 2.189 -17.239 -10.630 1.00 98.00 177 THR A CA 1
ATOM 1389 C C . THR A 1 177 ? 1.458 -17.901 -11.796 1.00 98.00 177 THR A C 1
ATOM 1391 O O . THR A 1 177 ? 1.457 -19.119 -11.914 1.00 98.00 177 THR A O 1
ATOM 1394 N N . GLY A 1 178 ? 0.829 -17.117 -12.682 1.00 96.56 178 GLY A N 1
ATOM 1395 C CA . GLY A 1 178 ? 0.025 -17.652 -13.786 1.00 96.56 178 GLY A CA 1
ATOM 1396 C C . GLY A 1 178 ? -1.291 -18.289 -13.336 1.00 96.56 178 GLY A C 1
ATOM 1397 O O . GLY A 1 178 ? -1.956 -18.944 -14.134 1.00 96.56 178 GLY A O 1
ATOM 1398 N N . ASN A 1 179 ? -1.685 -18.076 -12.081 1.00 96.56 179 ASN A N 1
ATOM 1399 C CA . ASN A 1 179 ? -2.969 -18.523 -11.574 1.00 96.56 179 ASN A CA 1
ATOM 1400 C C . ASN A 1 179 ? -4.109 -17.726 -12.215 1.00 96.56 179 ASN A C 1
ATOM 1402 O O . ASN A 1 179 ? -3.968 -16.543 -12.540 1.00 96.56 179 ASN A O 1
ATOM 1406 N N . LYS A 1 180 ? -5.272 -18.373 -12.346 1.00 96.69 180 LYS A N 1
ATOM 1407 C CA . LYS A 1 180 ? -6.483 -17.736 -12.868 1.00 96.69 180 LYS A CA 1
ATOM 1408 C C . LYS A 1 180 ? -6.793 -16.462 -12.077 1.00 96.69 180 LYS A C 1
ATOM 1410 O O . LYS A 1 180 ? -6.858 -16.482 -10.844 1.00 96.69 180 LYS A O 1
ATOM 1415 N N . LEU A 1 181 ? -7.017 -15.362 -12.794 1.00 97.06 181 LEU A N 1
ATOM 1416 C CA . LEU A 1 181 ? -7.542 -14.141 -12.193 1.00 97.06 181 LEU A CA 1
ATOM 1417 C C . LEU A 1 181 ? -9.008 -14.388 -11.816 1.00 97.06 181 LEU A C 1
ATOM 1419 O O . LEU A 1 181 ? -9.801 -14.850 -12.635 1.00 97.06 181 LEU A O 1
ATOM 1423 N N . ILE A 1 182 ? -9.342 -14.127 -10.557 1.00 95.62 182 ILE A N 1
ATOM 1424 C CA . ILE A 1 182 ? -10.686 -14.301 -9.995 1.00 95.62 182 ILE A CA 1
ATOM 1425 C C . ILE A 1 182 ? -11.218 -12.946 -9.562 1.00 95.62 182 ILE A C 1
ATOM 1427 O O . ILE A 1 182 ? -10.422 -12.097 -9.159 1.00 95.62 182 ILE A O 1
ATOM 1431 N N . SER A 1 183 ? -12.534 -12.762 -9.604 1.00 94.44 183 SER A N 1
ATOM 1432 C CA . SER A 1 183 ? -13.170 -11.598 -8.988 1.00 94.44 183 SER A CA 1
ATOM 1433 C C . SER A 1 183 ? -13.034 -11.675 -7.473 1.00 94.44 183 SER A C 1
ATOM 1435 O O . SER A 1 183 ? -13.158 -12.766 -6.914 1.00 94.44 183 SER A O 1
ATOM 1437 N N . TYR A 1 184 ? -12.816 -10.536 -6.823 1.00 93.31 184 TYR A N 1
ATOM 1438 C CA . TYR A 1 184 ? -12.884 -10.448 -5.362 1.00 93.31 184 TYR A CA 1
ATOM 1439 C C . TYR A 1 184 ? -14.253 -9.962 -4.896 1.00 93.31 184 TYR A C 1
ATOM 1441 O O . TYR A 1 184 ? -15.012 -9.344 -5.647 1.00 93.31 184 TYR A O 1
ATOM 1449 N N . ASN A 1 185 ? -14.567 -10.227 -3.630 1.00 91.69 185 ASN A N 1
ATOM 1450 C CA . ASN A 1 185 ? -15.768 -9.694 -3.002 1.00 91.69 185 ASN A CA 1
ATOM 1451 C C . ASN A 1 185 ? -15.828 -8.156 -3.119 1.00 91.69 185 ASN A C 1
ATOM 1453 O O . ASN A 1 185 ? -14.880 -7.462 -2.748 1.00 91.69 185 ASN A O 1
ATOM 1457 N N . LYS A 1 186 ? -16.968 -7.624 -3.581 1.00 91.25 186 LYS A N 1
ATOM 1458 C CA . LYS A 1 186 ? -17.200 -6.181 -3.771 1.00 91.25 186 LYS A CA 1
ATOM 1459 C C . LYS A 1 186 ? -16.962 -5.342 -2.512 1.00 91.25 186 LYS A C 1
ATOM 1461 O O . LYS A 1 186 ? -16.586 -4.187 -2.620 1.00 91.25 186 LYS A O 1
ATOM 1466 N N . ASP A 1 187 ? -17.115 -5.922 -1.323 1.00 90.25 187 ASP A N 1
ATOM 1467 C CA . ASP A 1 187 ? -16.867 -5.213 -0.065 1.00 90.25 187 ASP A CA 1
ATOM 1468 C C . ASP A 1 187 ? -15.367 -4.919 0.161 1.00 90.25 187 ASP A C 1
ATOM 1470 O O . ASP A 1 187 ? -15.024 -4.095 1.008 1.00 90.25 187 ASP A O 1
ATOM 1474 N N . LEU A 1 188 ? -14.471 -5.597 -0.572 1.00 92.56 188 LEU A N 1
ATOM 1475 C CA . LEU A 1 188 ? -13.020 -5.365 -0.562 1.00 92.56 188 LEU A CA 1
ATOM 1476 C C . LEU A 1 188 ? -12.579 -4.362 -1.635 1.00 92.56 188 LEU A C 1
ATOM 1478 O O . LEU A 1 188 ? -11.514 -3.760 -1.509 1.00 92.56 188 LEU A O 1
ATOM 1482 N N . ILE A 1 189 ? -13.371 -4.219 -2.699 1.00 95.12 189 ILE A N 1
ATOM 1483 C CA . ILE A 1 189 ? -13.070 -3.386 -3.863 1.00 95.12 189 ILE A CA 1
ATOM 1484 C C . ILE A 1 189 ? -13.844 -2.087 -3.707 1.00 95.12 189 ILE A C 1
ATOM 1486 O O . ILE A 1 189 ? -15.001 -1.996 -4.103 1.00 95.12 189 ILE A O 1
ATOM 1490 N N . ARG A 1 190 ? -13.200 -1.101 -3.086 1.00 95.38 190 ARG A N 1
ATOM 1491 C CA . ARG A 1 190 ? -13.843 0.168 -2.728 1.00 95.38 190 ARG A CA 1
ATOM 1492 C C . ARG A 1 190 ? -13.019 1.373 -3.189 1.00 95.38 190 ARG A C 1
ATOM 1494 O O . ARG A 1 190 ? -12.592 2.163 -2.344 1.00 95.38 190 ARG A O 1
ATOM 1501 N N . PRO A 1 191 ? -12.685 1.493 -4.489 1.00 95.56 191 PRO A N 1
ATOM 1502 C CA . PRO A 1 191 ? -11.883 2.611 -4.986 1.00 95.56 191 PRO A CA 1
ATOM 1503 C C . PRO A 1 191 ? -12.532 3.975 -4.693 1.00 95.56 191 PRO A C 1
ATOM 1505 O O . PRO A 1 191 ? -11.817 4.942 -4.453 1.00 95.56 191 PRO A O 1
ATOM 1508 N N . GLU A 1 192 ? -13.864 4.037 -4.631 1.00 94.25 192 GLU A N 1
ATOM 1509 C CA . GLU A 1 192 ? -14.669 5.247 -4.437 1.00 94.25 192 GLU A CA 1
ATOM 1510 C C . GLU A 1 192 ? -14.500 5.921 -3.072 1.00 94.25 192 GLU A C 1
ATOM 1512 O O . GLU A 1 192 ? -14.879 7.078 -2.911 1.00 94.25 192 GLU A O 1
ATOM 1517 N N . ILE A 1 193 ? -13.915 5.242 -2.077 1.00 94.56 193 ILE A N 1
ATOM 1518 C CA . ILE A 1 193 ? -13.623 5.882 -0.783 1.00 94.56 193 ILE A CA 1
ATOM 1519 C C . ILE A 1 193 ? -12.531 6.952 -0.905 1.00 94.56 193 ILE A C 1
ATOM 1521 O O . ILE A 1 193 ? -12.287 7.709 0.037 1.00 94.56 193 ILE A O 1
ATOM 1525 N N . ASN A 1 194 ? -11.814 6.957 -2.026 1.00 95.56 194 ASN A N 1
ATOM 1526 C CA . ASN A 1 194 ? -10.807 7.936 -2.372 1.00 95.56 194 ASN A CA 1
ATOM 1527 C C . ASN A 1 194 ? -11.279 8.657 -3.636 1.00 95.56 194 ASN A C 1
ATOM 1529 O O . ASN A 1 194 ? -11.415 8.041 -4.686 1.00 95.56 194 ASN A O 1
ATOM 1533 N N . ASP A 1 195 ? -11.526 9.956 -3.523 1.00 94.44 195 ASP A N 1
ATOM 1534 C CA . ASP A 1 195 ? -12.146 10.773 -4.572 1.00 94.44 195 ASP A CA 1
ATOM 1535 C C . ASP A 1 195 ? -11.286 11.972 -4.996 1.00 94.44 195 ASP A C 1
ATOM 1537 O O . ASP A 1 195 ? -11.620 12.683 -5.943 1.00 94.44 195 ASP A O 1
ATOM 1541 N N . LYS A 1 196 ? -10.166 12.204 -4.307 1.00 95.44 196 LYS A N 1
ATOM 1542 C CA . LYS A 1 196 ? -9.259 13.321 -4.566 1.00 95.44 196 LYS A CA 1
ATOM 1543 C C . LYS A 1 196 ? -7.827 13.005 -4.170 1.00 95.44 196 LYS A C 1
ATOM 1545 O O . LYS A 1 196 ? -7.558 12.193 -3.284 1.00 95.44 196 LYS A O 1
ATOM 1550 N N . GLU A 1 197 ? -6.906 13.726 -4.793 1.00 96.56 197 GLU A N 1
ATOM 1551 C CA . GLU A 1 197 ? -5.494 13.692 -4.436 1.00 96.56 197 GLU A CA 1
ATOM 1552 C C . GLU A 1 197 ? -5.264 14.334 -3.064 1.00 96.56 197 GLU A C 1
ATOM 1554 O O . GLU A 1 197 ? -5.900 15.324 -2.695 1.00 96.56 197 GLU A O 1
ATOM 1559 N N . LEU A 1 198 ? -4.310 13.789 -2.312 1.00 96.56 198 LEU A N 1
ATOM 1560 C CA . LEU A 1 198 ? -3.856 14.340 -1.037 1.00 96.56 198 LEU A CA 1
ATOM 1561 C C . LEU A 1 198 ? -2.331 14.374 -1.035 1.00 96.56 198 LEU A C 1
ATOM 1563 O O . LEU A 1 198 ? -1.680 13.486 -0.483 1.00 96.56 198 LEU A O 1
ATOM 1567 N N . LEU A 1 199 ? -1.754 15.390 -1.675 1.00 95.94 199 LEU A N 1
ATOM 1568 C CA . LEU A 1 199 ? -0.306 15.584 -1.733 1.00 95.94 199 LEU A CA 1
ATOM 1569 C C . LEU A 1 199 ? 0.207 16.271 -0.461 1.00 95.94 199 LEU A C 1
ATOM 1571 O O . LEU A 1 199 ? -0.317 17.293 -0.008 1.00 95.94 199 LEU A O 1
ATOM 1575 N N . PHE A 1 200 ? 1.264 15.719 0.134 1.00 95.00 200 PHE A N 1
ATOM 1576 C CA . PHE A 1 200 ? 1.805 16.235 1.387 1.00 95.00 200 PHE A CA 1
ATOM 1577 C C . PHE A 1 200 ? 2.868 17.298 1.121 1.00 95.00 200 PHE A C 1
ATOM 1579 O O . PHE A 1 200 ? 4.064 17.032 1.222 1.00 95.00 200 PHE A O 1
ATOM 1586 N N . TYR A 1 201 ? 2.436 18.527 0.849 1.00 94.56 201 TYR A N 1
ATOM 1587 C CA . TYR A 1 201 ? 3.311 19.702 0.867 1.00 94.56 201 TYR A CA 1
ATOM 1588 C C . TYR A 1 201 ? 3.798 20.031 2.287 1.00 94.56 201 TYR A C 1
ATOM 1590 O O . TYR A 1 201 ? 3.335 19.463 3.281 1.00 94.56 201 TYR A O 1
ATOM 1598 N N . LYS A 1 202 ? 4.736 20.982 2.401 1.00 93.12 202 LYS A N 1
ATOM 1599 C CA . LYS A 1 202 ? 5.356 21.398 3.673 1.00 93.12 202 LYS A CA 1
ATOM 1600 C C . LYS A 1 202 ? 4.335 21.659 4.789 1.00 93.12 202 LYS A C 1
ATOM 1602 O O . LYS A 1 202 ? 4.526 21.174 5.905 1.00 93.12 202 LYS A O 1
ATOM 1607 N N . ASP A 1 203 ? 3.253 22.377 4.502 1.00 93.75 203 ASP A N 1
ATOM 1608 C CA . ASP A 1 203 ? 2.263 22.739 5.522 1.00 93.75 203 ASP A CA 1
ATOM 1609 C C . ASP A 1 203 ? 1.304 21.593 5.864 1.00 93.75 203 ASP A C 1
ATOM 1611 O O . ASP A 1 203 ? 0.949 21.428 7.035 1.00 93.75 203 ASP A O 1
ATOM 1615 N N . THR A 1 204 ? 0.994 20.715 4.907 1.00 94.94 204 THR A N 1
ATOM 1616 C CA . THR A 1 204 ? 0.292 19.451 5.171 1.00 94.94 204 THR A CA 1
ATOM 1617 C C . THR A 1 204 ? 1.130 18.546 6.075 1.00 94.94 204 THR A C 1
ATOM 1619 O O . THR A 1 204 ? 0.617 18.043 7.073 1.00 94.94 204 THR A O 1
ATOM 1622 N N . LYS A 1 205 ? 2.442 18.403 5.815 1.00 95.06 205 LYS A N 1
ATOM 1623 C CA . LYS A 1 205 ? 3.366 17.633 6.676 1.00 95.06 205 LYS A CA 1
ATOM 1624 C C . LYS A 1 205 ? 3.411 18.202 8.103 1.00 95.06 205 LYS A C 1
ATOM 1626 O O . LYS A 1 205 ? 3.369 17.444 9.071 1.00 95.06 205 LYS A O 1
ATOM 1631 N N . LYS A 1 206 ? 3.475 19.532 8.258 1.00 96.56 206 LYS A N 1
ATOM 1632 C CA . LYS A 1 206 ? 3.412 20.191 9.579 1.00 96.56 206 LYS A CA 1
ATOM 1633 C C . LYS A 1 206 ? 2.074 19.948 10.276 1.00 96.56 206 LYS A C 1
ATOM 1635 O O . LYS A 1 206 ? 2.057 19.667 11.473 1.00 96.56 206 LYS A O 1
ATOM 1640 N N . THR A 1 207 ? 0.974 20.052 9.534 1.00 97.38 207 THR A N 1
ATOM 1641 C CA . THR A 1 207 ? -0.382 19.841 10.051 1.00 97.38 207 THR A CA 1
ATOM 1642 C C . THR A 1 207 ? -0.564 18.408 10.528 1.00 97.38 207 THR A C 1
ATOM 1644 O O . THR A 1 207 ? -0.960 18.209 11.672 1.00 97.38 207 THR A O 1
ATOM 1647 N N . GLU A 1 208 ? -0.188 17.418 9.717 1.00 97.50 208 GLU A N 1
ATOM 1648 C CA . GLU A 1 208 ? -0.215 16.007 10.109 1.00 97.50 208 GLU A CA 1
ATOM 1649 C C . GLU A 1 208 ? 0.643 15.765 11.358 1.00 97.50 208 GLU A C 1
ATOM 1651 O O . GLU A 1 208 ? 0.167 15.145 12.303 1.00 97.50 208 GLU A O 1
ATOM 1656 N N . LYS A 1 209 ? 1.864 16.320 11.431 1.00 97.38 209 LYS A N 1
ATOM 1657 C CA . LYS A 1 209 ? 2.724 16.191 12.621 1.00 97.38 209 LYS A CA 1
ATOM 1658 C C . LYS A 1 209 ? 2.073 16.782 13.875 1.00 97.38 209 LYS A C 1
ATOM 1660 O O . LYS A 1 209 ? 2.143 16.174 14.938 1.00 97.38 209 LYS A O 1
ATOM 1665 N N . ARG A 1 210 ? 1.443 17.956 13.779 1.00 98.00 210 ARG A N 1
ATOM 1666 C CA . ARG A 1 210 ? 0.722 18.570 14.907 1.00 98.00 210 ARG A CA 1
ATOM 1667 C C . ARG A 1 210 ? -0.455 17.699 15.349 1.00 98.00 210 ARG A C 1
ATOM 1669 O O . ARG A 1 210 ? -0.590 17.426 16.535 1.00 98.00 210 ARG A O 1
ATOM 1676 N N . LEU A 1 211 ? -1.279 17.249 14.401 1.00 98.12 211 LEU A N 1
ATOM 1677 C CA . LEU A 1 211 ? -2.424 16.378 14.678 1.00 98.12 211 LEU A CA 1
ATOM 1678 C C . LEU A 1 211 ? -1.982 15.049 15.297 1.00 98.12 211 LEU A C 1
ATOM 1680 O O . LEU A 1 211 ? -2.595 14.578 16.247 1.00 98.12 211 LEU A O 1
ATOM 1684 N N . PHE A 1 212 ? -0.879 14.482 14.815 1.00 97.75 212 PHE A N 1
ATOM 1685 C CA . PHE A 1 212 ? -0.286 13.274 15.371 1.00 97.75 212 PHE A CA 1
ATOM 1686 C C . PHE A 1 212 ? 0.023 13.430 16.865 1.00 97.75 212 PHE A C 1
ATOM 1688 O O . PHE A 1 212 ? -0.341 12.571 17.663 1.00 97.75 212 PHE A O 1
ATOM 1695 N N . TRP A 1 213 ? 0.636 14.545 17.272 1.00 97.00 213 TRP A N 1
ATOM 1696 C CA . TRP A 1 213 ? 0.913 14.796 18.690 1.00 97.00 213 TRP A CA 1
ATOM 1697 C C . TRP A 1 213 ? -0.347 15.094 19.510 1.00 97.00 213 TRP A C 1
ATOM 1699 O O . TRP A 1 213 ? -0.381 1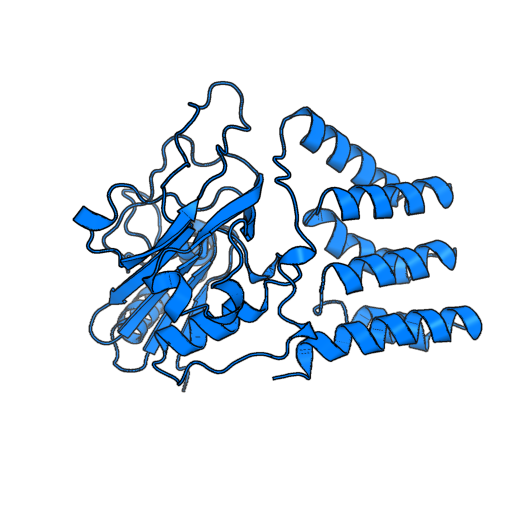4.791 20.702 1.00 97.00 213 TRP A O 1
ATOM 1709 N N . ASN A 1 214 ? -1.420 15.584 18.884 1.00 97.62 214 ASN A N 1
ATOM 1710 C CA . ASN A 1 214 ? -2.714 15.740 19.550 1.00 97.62 214 ASN A CA 1
ATOM 1711 C C . ASN A 1 214 ? -3.384 14.403 19.907 1.00 97.62 214 ASN A C 1
ATOM 1713 O O . ASN A 1 214 ? -4.286 14.403 20.740 1.00 97.62 214 ASN A O 1
ATOM 1717 N N . LEU A 1 215 ? -2.923 13.262 19.376 1.00 97.19 215 LEU A N 1
ATOM 1718 C CA . LEU A 1 215 ? -3.380 11.942 19.832 1.00 97.19 215 LEU A CA 1
ATOM 1719 C C . LEU A 1 215 ? -3.036 11.662 21.308 1.00 97.19 215 LEU A C 1
ATOM 1721 O O . LEU A 1 215 ? -3.648 10.792 21.920 1.00 97.19 215 LEU A O 1
ATOM 1725 N N . PHE A 1 216 ? -2.082 12.404 21.880 1.00 95.38 216 PHE A N 1
ATOM 1726 C CA . PHE A 1 216 ? -1.646 12.304 23.277 1.00 95.38 216 PHE A CA 1
ATOM 1727 C C . PHE A 1 216 ? -2.222 13.422 24.161 1.00 95.38 216 PHE A C 1
ATOM 1729 O O . PHE A 1 216 ? -1.772 13.616 25.289 1.00 95.38 216 PHE A O 1
ATOM 1736 N N . ASN A 1 217 ? -3.174 14.207 23.648 1.00 96.38 217 ASN A N 1
ATOM 1737 C CA . ASN A 1 217 ? -3.745 15.329 24.382 1.00 96.38 217 ASN A CA 1
ATOM 1738 C C . ASN A 1 217 ? -4.594 14.844 25.574 1.00 96.38 217 ASN A C 1
ATOM 1740 O O . ASN A 1 217 ? -5.293 13.838 25.485 1.00 96.38 217 ASN A O 1
ATOM 1744 N N . ASN A 1 218 ? -4.575 15.594 26.679 1.00 94.88 218 ASN A N 1
ATOM 1745 C CA . ASN A 1 218 ? -5.377 15.271 27.863 1.00 94.88 218 ASN A CA 1
ATOM 1746 C C . ASN A 1 218 ? -6.878 15.550 27.666 1.00 94.88 218 ASN A C 1
ATOM 1748 O O . ASN A 1 218 ? -7.698 14.948 28.356 1.00 94.88 218 ASN A O 1
ATOM 1752 N N . ASN A 1 219 ? -7.247 16.455 26.751 1.00 97.31 219 ASN A N 1
ATOM 1753 C CA . ASN A 1 219 ? -8.641 16.730 26.411 1.00 97.31 219 ASN A CA 1
ATOM 1754 C C . ASN A 1 219 ? -9.140 15.705 25.370 1.00 97.31 219 ASN A C 1
ATOM 1756 O O . ASN A 1 219 ? -8.613 15.677 24.251 1.00 97.31 219 ASN A O 1
ATOM 1760 N N . PRO A 1 220 ? -10.182 14.909 25.685 1.00 97.69 220 PRO A N 1
ATOM 1761 C CA . PRO A 1 220 ? -10.697 13.906 24.766 1.00 97.69 220 PRO A CA 1
ATOM 1762 C C . PRO A 1 220 ? -11.199 14.435 23.419 1.00 97.69 220 PRO A C 1
ATOM 1764 O O . PRO A 1 220 ? -11.048 13.750 22.409 1.00 97.69 220 PRO A O 1
ATOM 1767 N N . GLU A 1 221 ? -11.763 15.642 23.383 1.00 97.94 221 GLU A N 1
ATOM 1768 C CA . GLU A 1 221 ? -12.273 16.253 22.149 1.00 97.94 221 GLU A CA 1
ATOM 1769 C C . GLU A 1 221 ? -11.139 16.543 21.163 1.00 97.94 221 GLU A C 1
ATOM 1771 O O . GLU A 1 221 ? -11.262 16.272 19.968 1.00 97.94 221 GLU A O 1
ATOM 1776 N N . ASN A 1 222 ? -9.988 16.995 21.673 1.00 98.12 222 ASN A N 1
ATOM 1777 C CA . ASN A 1 222 ? -8.796 17.239 20.861 1.00 98.12 222 ASN A CA 1
ATOM 1778 C C . ASN A 1 222 ? -8.250 15.943 20.251 1.00 98.12 222 ASN A C 1
ATOM 1780 O O . ASN A 1 222 ? -7.824 15.943 19.097 1.00 98.12 222 ASN A O 1
ATOM 1784 N N . VAL A 1 223 ? -8.274 14.839 21.006 1.00 98.38 223 VAL A N 1
ATOM 1785 C CA . VAL A 1 223 ? -7.840 13.523 20.511 1.00 98.38 223 VAL A CA 1
ATOM 1786 C C . VAL A 1 223 ? -8.789 13.022 19.423 1.00 98.38 223 VAL A C 1
ATOM 1788 O O . VAL A 1 223 ? -8.332 12.583 18.372 1.00 98.38 223 VAL A O 1
ATOM 1791 N N . ILE A 1 224 ? -10.105 13.116 19.644 1.00 98.56 224 ILE A N 1
ATOM 1792 C CA . ILE A 1 224 ? -11.129 12.704 18.670 1.00 98.56 224 ILE A CA 1
ATOM 1793 C C . ILE A 1 224 ? -11.003 13.520 17.378 1.00 98.56 224 ILE A C 1
ATOM 1795 O O . ILE A 1 224 ? -10.877 12.941 16.300 1.00 98.56 224 ILE A O 1
ATOM 1799 N N . SER A 1 225 ? -10.924 14.849 17.489 1.00 98.44 225 SER A N 1
ATOM 1800 C CA . SER A 1 225 ? -10.730 15.746 16.343 1.00 98.44 225 SER A CA 1
ATOM 1801 C C . SER A 1 225 ? -9.432 15.445 15.584 1.00 98.44 225 SER A C 1
ATOM 1803 O O . SER A 1 225 ? -9.396 15.481 14.348 1.00 98.44 225 SER A O 1
ATOM 1805 N N . ALA A 1 226 ? -8.363 15.091 16.304 1.00 98.44 226 ALA A N 1
ATOM 1806 C CA . ALA A 1 226 ? -7.107 14.680 15.695 1.00 98.44 226 ALA A CA 1
ATOM 1807 C C . ALA A 1 226 ? -7.238 13.365 14.916 1.00 98.44 226 ALA A C 1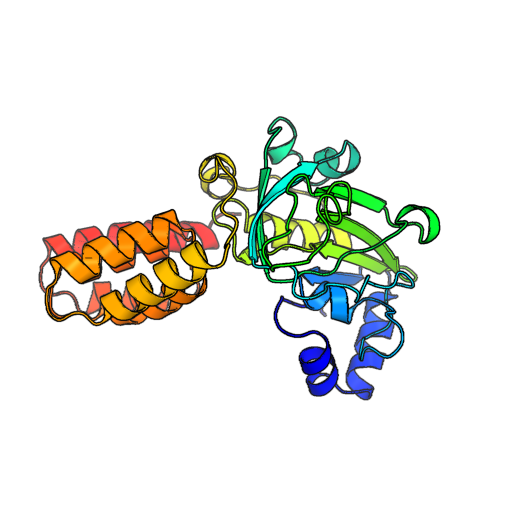
ATOM 1809 O O . ALA A 1 226 ? -6.738 13.297 13.794 1.00 98.44 226 ALA A O 1
ATOM 1810 N N . ILE A 1 227 ? -7.931 12.355 15.460 1.00 98.50 227 ILE A N 1
ATOM 1811 C CA . ILE A 1 227 ? -8.209 11.092 14.756 1.00 98.50 227 ILE A CA 1
ATOM 1812 C C . ILE A 1 227 ? -8.961 11.368 13.449 1.00 98.50 227 ILE A C 1
ATOM 1814 O O . ILE A 1 227 ? -8.517 10.913 12.397 1.00 98.50 227 ILE A O 1
ATOM 1818 N N . ASP A 1 228 ? -10.046 12.144 13.494 1.00 98.19 228 ASP A N 1
ATOM 1819 C CA . ASP A 1 228 ? -10.858 12.441 12.306 1.00 98.19 228 ASP A CA 1
ATOM 1820 C C . ASP A 1 228 ? -10.066 13.202 11.236 1.00 98.19 228 ASP A C 1
ATOM 1822 O O . ASP A 1 228 ? -10.123 12.881 10.044 1.00 98.19 228 ASP A O 1
ATOM 1826 N N . SER A 1 229 ? -9.253 14.168 11.664 1.00 98.12 229 SER A N 1
ATOM 1827 C CA . SER A 1 229 ? -8.397 14.936 10.760 1.00 98.12 229 SER A CA 1
ATOM 1828 C C . SER A 1 229 ? -7.306 14.064 10.128 1.00 98.12 229 SER A C 1
ATOM 1830 O O . SER A 1 229 ? -7.065 14.144 8.925 1.00 98.12 229 SER A O 1
ATOM 1832 N N . LEU A 1 230 ? -6.656 13.194 10.908 1.00 98.00 230 LEU A N 1
ATOM 1833 C CA . LEU A 1 230 ? -5.634 12.265 10.410 1.00 98.00 230 LEU A CA 1
ATOM 1834 C C . LEU A 1 230 ? -6.226 11.212 9.469 1.00 98.00 230 LEU A C 1
ATOM 1836 O O . LEU A 1 230 ? -5.602 10.868 8.461 1.00 98.00 230 LEU A O 1
ATOM 1840 N N . HIS A 1 231 ? -7.439 10.742 9.761 1.00 97.00 231 HIS A N 1
ATOM 1841 C CA . HIS A 1 231 ? -8.181 9.841 8.890 1.00 97.00 231 HIS A CA 1
ATOM 1842 C C . HIS A 1 231 ? -8.503 10.503 7.547 1.00 97.00 231 HIS A C 1
ATOM 1844 O O . HIS A 1 231 ? -8.231 9.915 6.498 1.00 97.00 231 HIS A O 1
ATOM 1850 N N . THR A 1 232 ? -8.984 11.749 7.574 1.00 95.75 232 THR A N 1
ATOM 1851 C CA . THR A 1 232 ? -9.267 12.555 6.374 1.00 95.75 232 THR A CA 1
ATOM 1852 C C . THR A 1 232 ? -8.009 12.793 5.538 1.00 95.75 232 THR A C 1
ATOM 1854 O O . THR A 1 232 ? -8.050 12.708 4.315 1.00 95.75 232 THR A O 1
ATOM 1857 N N . LEU A 1 233 ? -6.865 13.028 6.188 1.00 96.06 233 LEU A N 1
ATOM 1858 C CA . LEU A 1 233 ? -5.567 13.179 5.523 1.00 96.06 233 LEU A CA 1
ATOM 1859 C C . LEU A 1 233 ? -4.991 11.860 4.990 1.00 96.06 233 LEU A C 1
ATOM 1861 O O . LEU A 1 233 ? -3.910 11.872 4.404 1.00 96.06 233 LEU A O 1
ATOM 1865 N N . ARG A 1 234 ? -5.658 10.719 5.223 1.00 95.62 234 ARG A N 1
ATOM 1866 C CA . ARG A 1 234 ? -5.131 9.379 4.925 1.00 95.62 234 ARG A CA 1
ATOM 1867 C C . ARG A 1 234 ? -3.724 9.182 5.507 1.00 95.62 234 ARG A C 1
ATOM 1869 O O . ARG A 1 234 ? -2.848 8.587 4.875 1.00 95.62 234 ARG A O 1
ATOM 1876 N N . SER A 1 235 ? -3.499 9.697 6.720 1.00 95.56 235 SER A N 1
ATOM 1877 C CA . SER A 1 235 ? -2.200 9.629 7.386 1.00 95.56 235 SER A CA 1
ATOM 1878 C C . SER A 1 235 ? -1.837 8.177 7.692 1.00 95.56 235 SER A C 1
ATOM 1880 O O . SER A 1 235 ? -2.478 7.498 8.489 1.00 95.56 235 SER A O 1
ATOM 1882 N N . ARG A 1 236 ? -0.783 7.678 7.046 1.00 90.62 236 ARG A N 1
ATOM 1883 C CA . ARG A 1 236 ? -0.256 6.334 7.294 1.00 90.62 236 ARG A CA 1
ATOM 1884 C C . ARG A 1 236 ? 0.374 6.175 8.684 1.00 90.62 236 ARG A C 1
ATOM 1886 O O . ARG A 1 236 ? 0.082 5.167 9.330 1.00 90.62 236 ARG A O 1
ATOM 1893 N N . PRO A 1 237 ? 1.243 7.091 9.170 1.00 90.19 237 PRO A N 1
ATOM 1894 C CA . PRO A 1 237 ? 1.911 6.876 10.449 1.00 90.19 237 PRO A CA 1
ATOM 1895 C C . PRO A 1 237 ? 0.933 6.827 11.628 1.00 90.19 237 PRO A C 1
ATOM 1897 O O . PRO A 1 237 ? 1.184 6.069 12.560 1.00 90.19 237 PRO A O 1
ATOM 1900 N N . SER A 1 238 ? -0.186 7.559 11.601 1.00 94.44 238 SER A N 1
ATOM 1901 C CA . SER A 1 238 ? -1.136 7.599 12.724 1.00 94.44 238 SER A CA 1
ATOM 1902 C C . SER A 1 238 ? -1.913 6.305 12.947 1.00 94.44 238 SER A C 1
ATOM 1904 O O . SER A 1 238 ? -2.225 6.007 14.096 1.00 94.44 238 SER A O 1
ATOM 1906 N N . ILE A 1 239 ? -2.182 5.507 11.905 1.00 93.88 239 ILE A N 1
ATOM 1907 C CA . ILE A 1 239 ? -3.008 4.287 12.015 1.00 93.88 239 ILE A CA 1
ATOM 1908 C C . ILE A 1 239 ? -2.438 3.327 13.067 1.00 93.88 239 ILE A C 1
ATOM 1910 O O . ILE A 1 239 ? -3.161 2.837 13.935 1.00 93.88 239 ILE A O 1
ATOM 1914 N N . ARG A 1 240 ? -1.117 3.097 13.039 1.00 91.31 240 ARG A N 1
ATOM 1915 C CA . ARG A 1 240 ? -0.448 2.212 14.006 1.00 91.31 240 ARG A CA 1
ATOM 1916 C C . ARG A 1 240 ? -0.549 2.746 15.436 1.00 91.31 240 ARG A C 1
ATOM 1918 O O . ARG A 1 240 ? -0.630 1.961 16.374 1.00 91.31 240 ARG A O 1
ATOM 1925 N N . TRP A 1 241 ? -0.560 4.064 15.616 1.00 92.19 241 TRP A N 1
ATOM 1926 C CA . TRP A 1 241 ? -0.681 4.681 16.937 1.00 92.19 241 TRP A CA 1
ATOM 1927 C C . TRP A 1 241 ? -2.104 4.630 17.484 1.00 92.19 241 TRP A C 1
ATOM 1929 O O . TRP A 1 241 ? -2.285 4.470 18.692 1.00 92.19 241 TRP A O 1
ATOM 1939 N N . SER A 1 242 ? -3.115 4.654 16.614 1.00 94.00 242 SER A N 1
ATOM 1940 C CA . SER A 1 242 ? -4.512 4.468 17.014 1.00 94.00 242 SER A CA 1
ATOM 1941 C C . SER A 1 242 ? -4.764 3.117 17.695 1.00 94.00 242 SER A C 1
ATOM 1943 O O . SER A 1 242 ? -5.680 3.012 18.504 1.00 94.00 242 SER A O 1
ATOM 1945 N N . ILE A 1 243 ? -3.907 2.110 17.484 1.00 96.75 243 ILE A N 1
ATOM 1946 C CA . ILE A 1 243 ? -3.957 0.832 18.215 1.00 96.75 243 ILE A CA 1
ATOM 1947 C C . ILE A 1 243 ? -3.821 1.041 19.730 1.00 96.75 243 ILE A C 1
ATOM 1949 O O . ILE A 1 243 ? -4.524 0.409 20.519 1.00 96.75 243 ILE A O 1
ATOM 1953 N N . GLY A 1 244 ? -2.943 1.952 20.162 1.00 95.88 244 GLY A N 1
ATOM 1954 C CA . GLY A 1 244 ? -2.793 2.292 21.579 1.00 95.88 244 GLY A CA 1
ATOM 1955 C C . GLY A 1 244 ? -4.061 2.928 22.157 1.00 95.88 244 GLY A C 1
ATOM 1956 O O . GLY A 1 244 ? -4.445 2.637 23.290 1.00 95.88 244 GLY A O 1
ATOM 1957 N N . LEU A 1 245 ? -4.764 3.726 21.348 1.00 97.75 245 LEU A N 1
ATOM 1958 C CA . LEU A 1 245 ? -5.985 4.433 21.741 1.00 97.75 245 LEU A CA 1
ATOM 1959 C C . LEU A 1 245 ? -7.189 3.504 21.957 1.00 97.75 245 LEU A C 1
ATOM 1961 O O . LEU A 1 245 ? -8.116 3.878 22.673 1.00 97.75 245 LEU A O 1
ATOM 1965 N N . LEU A 1 246 ? -7.146 2.261 21.466 1.00 98.19 246 LEU A N 1
ATOM 1966 C CA . LEU A 1 246 ? -8.123 1.224 21.827 1.00 98.19 246 LEU A CA 1
ATOM 1967 C C . LEU A 1 246 ? -8.137 0.909 23.332 1.00 98.19 246 LEU A C 1
ATOM 1969 O O . LEU A 1 246 ? -9.109 0.354 23.833 1.00 98.19 246 LEU A O 1
ATOM 1973 N N . ARG A 1 247 ? -7.075 1.272 24.061 1.00 96.31 247 ARG A N 1
ATOM 1974 C CA . ARG A 1 247 ? -6.933 1.081 25.515 1.00 96.31 247 ARG A CA 1
ATOM 1975 C C . ARG A 1 247 ? -7.092 2.392 26.294 1.00 96.31 247 ARG A C 1
ATOM 1977 O O . ARG A 1 247 ? -6.772 2.455 27.478 1.00 96.31 247 ARG A O 1
ATOM 1984 N N . HIS A 1 248 ? -7.551 3.456 25.636 1.00 97.62 248 HIS A N 1
ATOM 1985 C CA . HIS A 1 248 ? -7.703 4.767 26.257 1.00 97.62 248 HIS A CA 1
ATOM 1986 C C . HIS A 1 248 ? -8.780 4.754 27.357 1.00 97.62 248 HIS A C 1
ATOM 1988 O O . HIS A 1 248 ? -9.763 4.024 27.250 1.00 97.62 248 HIS A O 1
ATOM 1994 N N . LYS A 1 249 ? -8.637 5.590 28.399 1.00 96.19 249 LYS A N 1
ATOM 1995 C CA . LYS A 1 249 ? -9.596 5.661 29.526 1.00 96.19 249 LYS A CA 1
ATOM 1996 C C . LYS A 1 249 ? -10.993 6.116 29.082 1.00 96.19 249 LYS A C 1
ATOM 1998 O O . LYS A 1 249 ? -11.995 5.564 29.526 1.00 96.19 249 LYS A O 1
ATOM 2003 N N . ASN A 1 250 ? -11.056 7.092 28.176 1.00 97.88 250 ASN A N 1
ATOM 2004 C CA . ASN A 1 250 ? -12.307 7.600 27.609 1.00 97.88 250 ASN A CA 1
ATOM 2005 C C . ASN A 1 250 ? -12.876 6.638 26.533 1.00 97.88 250 ASN A C 1
ATOM 2007 O O . ASN A 1 250 ? -12.163 6.366 25.561 1.00 97.88 250 ASN A O 1
ATOM 2011 N N . PRO A 1 251 ? -14.133 6.165 26.661 1.00 98.06 251 PRO A N 1
ATOM 2012 C CA . PRO A 1 251 ? -14.754 5.232 25.714 1.00 98.06 251 PRO A CA 1
ATOM 2013 C C . PRO A 1 251 ? -14.938 5.794 24.301 1.00 98.06 251 PRO A C 1
ATOM 2015 O O . PRO A 1 251 ? -14.761 5.059 23.332 1.00 98.06 251 PRO A O 1
ATOM 2018 N N . ASN A 1 252 ? -15.221 7.090 24.151 1.00 98.25 252 ASN A N 1
ATOM 2019 C CA . ASN A 1 252 ? -15.422 7.704 22.835 1.00 98.25 252 ASN A CA 1
ATOM 2020 C C . ASN A 1 252 ? -14.128 7.702 22.013 1.00 98.25 252 ASN A C 1
ATOM 2022 O O . ASN A 1 252 ? -14.164 7.446 20.813 1.00 98.25 252 ASN A O 1
ATOM 2026 N N . ILE A 1 253 ? -12.972 7.882 22.663 1.00 98.56 253 ILE A N 1
ATOM 2027 C CA . ILE A 1 253 ? -11.667 7.729 22.001 1.00 98.56 253 ILE A CA 1
ATOM 2028 C C . ILE A 1 253 ? -11.447 6.280 21.556 1.00 98.56 253 ILE A C 1
ATOM 2030 O O . ILE A 1 253 ? -11.004 6.064 20.429 1.00 98.56 253 ILE A O 1
ATOM 2034 N N . ARG A 1 254 ? -11.789 5.286 22.394 1.00 98.38 254 ARG A N 1
ATOM 2035 C CA . ARG A 1 254 ? -11.672 3.866 22.013 1.00 98.38 254 ARG A CA 1
ATOM 2036 C C . ARG A 1 254 ? -12.506 3.559 20.771 1.00 98.38 254 ARG A C 1
ATOM 2038 O O . ARG A 1 254 ? -12.007 2.941 19.834 1.00 98.38 254 ARG A O 1
ATOM 2045 N N . LEU A 1 255 ? -13.756 4.028 20.748 1.00 98.69 255 LEU A N 1
ATOM 2046 C CA . LEU A 1 255 ? -14.649 3.858 19.603 1.00 98.69 255 LEU A CA 1
ATOM 2047 C C . LEU A 1 255 ? -14.095 4.520 18.344 1.00 98.69 255 LEU A C 1
ATOM 2049 O O . LEU A 1 255 ? -14.117 3.904 17.280 1.00 98.69 255 LEU A O 1
ATOM 2053 N N . LYS A 1 256 ? -13.565 5.739 18.463 1.00 98.50 256 LYS A N 1
ATOM 2054 C CA . LYS A 1 256 ? -13.061 6.475 17.304 1.00 98.50 256 LYS A CA 1
ATOM 2055 C C . LYS A 1 256 ? -11.760 5.902 16.754 1.00 98.50 256 LYS A C 1
ATOM 2057 O O . LYS A 1 256 ? -11.569 5.842 15.542 1.00 98.50 256 LYS A O 1
ATOM 2062 N N . ALA A 1 257 ? -10.909 5.378 17.630 1.00 98.50 257 ALA A N 1
ATOM 2063 C CA . ALA A 1 257 ? -9.750 4.593 17.234 1.00 98.50 257 ALA A CA 1
ATOM 2064 C C . ALA A 1 257 ? -10.152 3.302 16.497 1.00 98.50 257 ALA A C 1
ATOM 2066 O O . ALA A 1 257 ? -9.581 2.997 15.452 1.00 98.50 257 ALA A O 1
ATOM 2067 N N . ALA A 1 258 ? -11.153 2.571 17.003 1.00 98.69 258 ALA A N 1
ATOM 2068 C CA . ALA A 1 258 ? -11.658 1.353 16.366 1.00 98.69 258 ALA A CA 1
ATOM 2069 C C . ALA A 1 258 ? -12.261 1.622 14.980 1.00 98.69 258 ALA A C 1
ATOM 2071 O O . ALA A 1 258 ? -11.988 0.873 14.041 1.00 98.69 258 ALA A O 1
ATOM 2072 N N . GLU A 1 259 ? -13.028 2.704 14.839 1.00 98.56 259 GLU A N 1
ATOM 2073 C CA . GLU A 1 259 ? -13.559 3.164 13.555 1.00 98.56 259 GLU A CA 1
ATOM 2074 C C . GLU A 1 259 ? -12.427 3.454 12.568 1.00 98.56 259 GLU A C 1
ATOM 2076 O O . GLU A 1 259 ? -12.387 2.864 11.492 1.00 98.56 259 GLU A O 1
ATOM 2081 N N . TYR A 1 260 ? -11.454 4.286 12.952 1.00 98.25 260 TYR A N 1
ATOM 2082 C CA . TYR A 1 260 ? -10.355 4.670 12.068 1.00 98.25 260 TYR A CA 1
ATOM 2083 C C . TYR A 1 260 ? -9.504 3.471 11.618 1.00 98.25 260 TYR A C 1
ATOM 2085 O O . TYR A 1 260 ? -9.192 3.344 10.431 1.00 98.25 260 TYR A O 1
ATOM 2093 N N . ILE A 1 261 ? -9.176 2.553 12.535 1.00 98.25 261 ILE A N 1
ATOM 2094 C CA . ILE A 1 261 ? -8.481 1.294 12.219 1.00 98.25 261 ILE A CA 1
ATOM 2095 C C . ILE A 1 261 ? -9.283 0.469 11.207 1.00 98.25 261 ILE A C 1
ATOM 2097 O O . ILE A 1 261 ? -8.712 -0.082 10.263 1.00 98.25 261 ILE A O 1
ATOM 2101 N N . THR A 1 262 ? -10.601 0.391 11.401 1.00 97.44 262 THR A N 1
ATOM 2102 C CA . THR A 1 262 ? -11.492 -0.420 10.569 1.00 97.44 262 THR A CA 1
ATOM 2103 C C . THR A 1 262 ? -11.672 0.172 9.177 1.00 97.44 262 THR A C 1
ATOM 2105 O O . THR A 1 262 ? -11.543 -0.554 8.194 1.00 97.44 262 THR A O 1
ATOM 2108 N N . GLU A 1 263 ? -11.922 1.478 9.069 1.00 96.19 263 GLU A N 1
ATOM 2109 C CA . GLU A 1 263 ? -12.081 2.159 7.778 1.00 96.19 263 GLU A CA 1
ATOM 2110 C C . GLU A 1 263 ? -10.767 2.245 6.995 1.00 96.19 263 GLU A C 1
ATOM 2112 O O . GLU A 1 263 ? -10.783 2.196 5.768 1.00 96.19 263 GLU A O 1
ATOM 2117 N N . SER A 1 264 ? -9.624 2.274 7.689 1.00 95.88 264 SER A N 1
ATOM 2118 C CA . SER A 1 264 ? -8.298 2.141 7.066 1.00 95.88 264 SER A CA 1
ATOM 2119 C C . SER A 1 264 ? -7.948 0.697 6.687 1.00 95.88 264 SER A C 1
ATOM 2121 O O . SER A 1 264 ? -6.843 0.443 6.211 1.00 95.88 264 SER A O 1
ATOM 2123 N N . GLU A 1 265 ? -8.853 -0.255 6.938 1.00 95.81 265 GLU A N 1
ATOM 2124 C CA . GLU A 1 265 ? -8.672 -1.688 6.693 1.00 95.81 265 GLU A CA 1
ATOM 2125 C C . GLU A 1 265 ? -7.399 -2.253 7.348 1.00 95.81 265 GLU A C 1
ATOM 2127 O O . GLU A 1 265 ? -6.751 -3.152 6.813 1.00 95.81 265 GLU A O 1
ATOM 2132 N N . TYR A 1 266 ? -6.994 -1.745 8.514 1.00 96.31 266 TYR A N 1
ATOM 2133 C CA . TYR A 1 266 ? -5.723 -2.129 9.130 1.00 96.31 266 TYR A CA 1
ATOM 2134 C C . TYR A 1 266 ? -5.839 -3.464 9.882 1.00 96.31 266 TYR A C 1
ATOM 2136 O O . TYR A 1 266 ? -5.846 -3.530 11.111 1.00 96.31 266 TYR A O 1
ATOM 2144 N N . THR A 1 267 ? -5.937 -4.563 9.128 1.00 95.31 267 THR A N 1
ATOM 2145 C CA . THR A 1 267 ? -6.228 -5.913 9.653 1.00 95.31 267 THR A CA 1
ATOM 2146 C C . THR A 1 267 ? -5.161 -6.459 10.601 1.00 95.31 267 THR A C 1
ATOM 2148 O O . THR A 1 267 ? -5.444 -7.374 11.368 1.00 95.31 267 THR A O 1
ATOM 2151 N N . ALA A 1 268 ? -3.955 -5.886 10.612 1.00 95.25 268 ALA A N 1
ATOM 2152 C CA . ALA A 1 268 ? -2.928 -6.223 11.597 1.00 95.25 268 ALA A CA 1
ATOM 2153 C C . ALA A 1 268 ? -3.353 -5.894 13.044 1.00 95.25 268 ALA A C 1
ATOM 2155 O O . ALA A 1 268 ? -2.839 -6.508 13.970 1.00 95.25 268 ALA A O 1
ATOM 2156 N N . ALA A 1 269 ? -4.311 -4.979 13.240 1.00 97.44 269 ALA A N 1
ATOM 2157 C CA . ALA A 1 269 ? -4.848 -4.618 14.554 1.00 97.44 269 ALA A CA 1
ATOM 2158 C C . ALA A 1 269 ? -6.054 -5.470 14.998 1.00 97.44 269 ALA A C 1
ATOM 2160 O O . ALA A 1 269 ? -6.670 -5.158 16.017 1.00 97.44 269 ALA A O 1
AT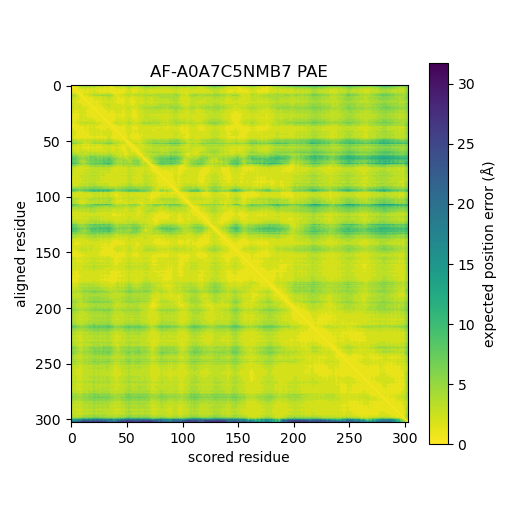OM 2161 N N . ILE A 1 270 ? -6.413 -6.538 14.268 1.00 98.06 270 ILE A N 1
ATOM 2162 C CA . ILE A 1 270 ? -7.486 -7.457 14.692 1.00 98.06 270 ILE A CA 1
ATOM 2163 C C . ILE A 1 270 ? -7.257 -7.964 16.131 1.00 98.06 270 ILE A C 1
ATOM 2165 O O . ILE A 1 270 ? -8.185 -7.815 16.928 1.00 98.06 270 ILE A O 1
ATOM 2169 N N . PRO A 1 271 ? -6.064 -8.469 16.518 1.00 98.19 271 PRO A N 1
ATOM 2170 C CA . PRO A 1 271 ? -5.832 -8.948 17.885 1.00 98.19 271 PRO A CA 1
ATOM 2171 C C . PRO A 1 271 ? -6.007 -7.857 18.952 1.00 98.19 271 PRO A C 1
ATOM 2173 O O . PRO A 1 271 ? -6.522 -8.111 20.041 1.00 98.19 271 PRO A O 1
ATOM 2176 N N . ASP A 1 272 ? -5.618 -6.617 18.645 1.00 98.56 272 ASP A N 1
ATOM 2177 C CA . ASP A 1 272 ? -5.782 -5.485 19.558 1.00 98.56 272 ASP A CA 1
ATOM 2178 C C . ASP A 1 272 ? -7.252 -5.107 19.754 1.00 98.56 272 ASP A C 1
ATOM 2180 O O . ASP A 1 272 ? -7.678 -4.813 20.874 1.00 98.56 272 ASP A O 1
ATOM 2184 N N . LEU A 1 273 ? -8.042 -5.140 18.680 1.00 98.25 273 LEU A N 1
ATOM 2185 C CA . LEU A 1 273 ? -9.467 -4.844 18.742 1.00 98.25 273 LEU A CA 1
ATOM 2186 C C . LEU A 1 273 ? -10.254 -5.976 19.426 1.00 98.25 273 LEU A C 1
ATOM 2188 O O . LEU A 1 273 ? -11.184 -5.697 20.180 1.00 98.25 273 LEU A O 1
ATOM 2192 N N . GLU A 1 274 ? -9.844 -7.238 19.258 1.00 98.56 274 GLU A N 1
ATOM 2193 C CA . GLU A 1 274 ? -10.350 -8.373 20.050 1.00 98.56 274 GLU A CA 1
ATOM 2194 C C . GLU A 1 274 ? -10.099 -8.180 21.545 1.00 98.56 274 GLU A C 1
ATOM 2196 O O . GLU A 1 274 ? -11.014 -8.352 22.356 1.00 98.56 274 GLU A O 1
ATOM 2201 N N . ALA A 1 275 ? -8.876 -7.789 21.914 1.00 98.50 275 ALA A N 1
ATOM 2202 C CA . ALA A 1 275 ? -8.533 -7.506 23.300 1.00 98.50 275 ALA A CA 1
ATOM 2203 C C . ALA A 1 275 ? -9.402 -6.370 23.861 1.00 98.50 275 ALA A C 1
ATOM 2205 O O . ALA A 1 275 ? -9.972 -6.528 24.940 1.00 98.50 275 ALA A O 1
ATOM 2206 N N . ALA A 1 276 ? -9.581 -5.281 23.104 1.00 98.31 276 ALA A N 1
ATOM 2207 C CA . ALA A 1 276 ? -10.428 -4.160 23.504 1.00 98.31 276 ALA A CA 1
ATOM 2208 C C . ALA A 1 276 ? -11.882 -4.595 23.761 1.00 98.31 276 ALA A C 1
ATOM 2210 O O . ALA A 1 276 ? -12.422 -4.305 24.829 1.00 98.31 276 ALA A O 1
ATOM 2211 N N . VAL A 1 277 ? -12.488 -5.368 22.847 1.00 98.56 277 VAL A N 1
ATOM 2212 C CA . VAL A 1 277 ? -13.844 -5.931 23.014 1.00 98.56 277 VAL A CA 1
ATOM 2213 C C . VAL A 1 277 ? -13.931 -6.831 24.248 1.00 98.56 277 VAL A C 1
ATOM 2215 O O . VAL A 1 277 ? -14.902 -6.761 25.002 1.00 98.56 277 VAL A O 1
ATOM 2218 N N . LYS A 1 278 ? -12.928 -7.689 24.472 1.00 98.25 278 LYS A N 1
ATOM 2219 C CA . LYS A 1 278 ? -12.909 -8.621 25.607 1.00 98.25 278 LYS A CA 1
ATOM 2220 C C . LYS A 1 278 ? -12.849 -7.890 26.948 1.00 98.25 278 LYS A C 1
ATOM 2222 O O . LYS A 1 278 ? -13.505 -8.322 27.893 1.00 98.25 278 LYS A O 1
ATOM 2227 N N . THR A 1 279 ? -12.066 -6.815 27.032 1.00 97.25 279 THR A N 1
ATOM 2228 C CA . THR A 1 279 ? -11.841 -6.066 28.279 1.00 97.25 279 THR A CA 1
ATOM 2229 C C . THR A 1 279 ? -12.875 -4.977 28.559 1.00 97.25 279 THR A C 1
ATOM 2231 O O . THR A 1 279 ? -12.920 -4.468 29.678 1.00 97.25 279 THR A O 1
ATOM 2234 N N . GLU A 1 280 ? -13.692 -4.606 27.571 1.00 98.19 280 GLU A N 1
ATOM 2235 C CA . GLU A 1 280 ? -14.723 -3.585 27.734 1.00 98.19 280 GLU A CA 1
ATOM 2236 C C . GLU A 1 280 ? -15.825 -4.058 28.694 1.00 98.19 280 GLU A C 1
ATOM 2238 O O . GLU A 1 280 ? -16.391 -5.144 28.531 1.00 98.19 280 GLU A O 1
ATOM 2243 N N . LYS A 1 281 ? -16.115 -3.225 29.700 1.00 96.88 281 LYS A N 1
ATOM 2244 C CA . LYS A 1 281 ? -17.127 -3.501 30.729 1.00 96.88 281 LYS A CA 1
ATOM 2245 C C . LYS A 1 281 ? -18.472 -2.882 30.375 1.00 96.88 281 LYS A C 1
ATOM 2247 O O . LYS A 1 281 ? -19.502 -3.435 30.746 1.00 96.88 281 LYS A O 1
ATOM 2252 N N . ASP A 1 282 ? -18.460 -1.752 29.673 1.00 98.19 282 ASP A N 1
ATOM 2253 C CA . ASP A 1 282 ? -19.681 -1.115 29.202 1.00 98.19 282 ASP A CA 1
ATOM 2254 C C . ASP A 1 282 ? -20.257 -1.905 28.019 1.00 98.19 282 ASP A C 1
ATOM 2256 O O . ASP A 1 282 ? -19.625 -2.042 26.967 1.00 98.19 282 ASP A O 1
ATOM 2260 N N . GLN A 1 283 ? -21.464 -2.446 28.184 1.00 98.06 283 GLN A N 1
ATOM 2261 C CA . GLN A 1 283 ? -22.065 -3.326 27.185 1.00 98.06 283 GLN A CA 1
ATOM 2262 C C . GLN A 1 283 ? -22.392 -2.598 25.871 1.00 98.06 283 GLN A C 1
ATOM 2264 O O . GLN A 1 283 ? -22.305 -3.203 24.799 1.00 98.06 283 GLN A O 1
ATOM 2269 N N . GLU A 1 284 ? -22.735 -1.310 25.922 1.00 98.25 284 GLU A N 1
ATOM 2270 C CA . GLU A 1 284 ? -23.028 -0.520 24.728 1.00 98.25 284 GLU A CA 1
ATOM 2271 C C . GLU A 1 284 ? -21.749 -0.276 23.919 1.00 98.25 284 GLU A C 1
ATOM 2273 O O . GLU A 1 284 ? -21.703 -0.533 22.709 1.00 98.25 284 GLU A O 1
ATOM 2278 N N . ILE A 1 285 ? -20.681 0.153 24.596 1.00 98.50 285 ILE A N 1
ATOM 2279 C CA . ILE A 1 285 ? -19.369 0.369 23.977 1.00 98.50 285 ILE A CA 1
ATOM 2280 C C . ILE A 1 285 ? -18.822 -0.949 23.428 1.00 98.50 285 ILE A C 1
ATOM 2282 O O . ILE A 1 285 ? -18.358 -0.993 22.287 1.00 98.50 285 ILE A O 1
ATOM 2286 N N . LYS A 1 286 ? -18.955 -2.047 24.179 1.00 98.69 286 LYS A N 1
ATOM 2287 C CA . LYS A 1 286 ? -18.534 -3.386 23.749 1.00 98.69 286 LYS A CA 1
ATOM 2288 C C . LYS A 1 286 ? -19.235 -3.817 22.467 1.00 98.69 286 LYS A C 1
ATOM 2290 O O . LYS A 1 286 ? -18.579 -4.298 21.544 1.00 98.69 286 LYS A O 1
ATOM 2295 N N . ASN A 1 287 ? -20.547 -3.603 22.376 1.00 98.62 287 ASN A N 1
ATOM 2296 C CA . ASN A 1 287 ? -21.322 -3.917 21.177 1.00 98.62 287 ASN A CA 1
ATOM 2297 C C . ASN A 1 287 ? -20.847 -3.094 19.968 1.00 98.62 287 ASN A C 1
ATOM 2299 O O . ASN A 1 287 ? -20.707 -3.641 18.873 1.00 98.62 287 ASN A O 1
ATOM 2303 N N . LYS A 1 288 ? -20.558 -1.799 20.154 1.00 98.62 288 LYS A N 1
ATOM 2304 C CA . LYS A 1 288 ? -20.015 -0.929 19.096 1.00 98.62 288 LYS A CA 1
ATOM 2305 C C . LYS A 1 288 ? -18.613 -1.374 18.651 1.00 98.62 288 LYS A C 1
ATOM 2307 O O . LYS A 1 288 ? -18.386 -1.529 17.453 1.00 98.62 288 LYS A O 1
ATOM 2312 N N . LEU A 1 289 ? -17.705 -1.672 19.584 1.00 98.75 289 LEU A N 1
ATOM 2313 C CA . LEU A 1 289 ? -16.377 -2.221 19.271 1.00 98.75 289 LEU A CA 1
ATOM 2314 C C . LEU A 1 289 ? -16.474 -3.560 18.525 1.00 98.75 289 LEU A C 1
ATOM 2316 O O . LEU A 1 289 ? -15.748 -3.785 17.559 1.00 98.75 289 LEU A O 1
ATOM 2320 N N . ASN A 1 290 ? -17.408 -4.431 18.918 1.00 98.56 290 ASN A N 1
ATOM 2321 C CA . ASN A 1 290 ? -17.601 -5.723 18.265 1.00 98.56 290 ASN A CA 1
ATOM 2322 C C . ASN A 1 290 ? -18.116 -5.587 16.820 1.00 98.56 290 ASN A C 1
ATOM 2324 O O . ASN A 1 290 ? -17.760 -6.399 15.963 1.00 98.56 290 ASN A O 1
ATOM 2328 N N . LYS A 1 291 ? -18.905 -4.546 16.511 1.00 98.62 291 LYS A N 1
ATOM 2329 C CA . LYS A 1 291 ? -19.295 -4.225 15.124 1.00 98.62 291 LYS A CA 1
ATOM 2330 C C . LYS A 1 291 ? -18.073 -3.880 14.270 1.00 98.62 291 LYS A C 1
ATOM 2332 O O . LYS A 1 291 ? -17.923 -4.440 13.185 1.00 98.62 291 LYS A O 1
ATOM 2337 N N . TYR A 1 292 ? -17.176 -3.030 14.778 1.00 98.56 292 TYR A N 1
ATOM 2338 C CA . TYR A 1 292 ? -15.917 -2.704 14.099 1.00 98.56 292 TYR A CA 1
ATOM 2339 C C . TYR A 1 292 ? -15.029 -3.936 13.920 1.00 98.56 292 TYR A C 1
ATOM 2341 O O . TYR A 1 292 ? -14.545 -4.188 12.820 1.00 98.56 292 TYR A O 1
ATOM 2349 N N . LEU A 1 293 ? -14.902 -4.771 14.955 1.00 98.50 293 LEU A N 1
ATOM 2350 C CA . LEU A 1 293 ? -14.150 -6.023 14.881 1.00 98.50 293 LEU A CA 1
ATOM 2351 C C . LEU A 1 293 ? -14.698 -6.970 13.811 1.00 98.50 293 LEU A C 1
ATOM 2353 O O . LEU A 1 293 ? -13.936 -7.524 13.020 1.00 98.50 293 LEU A O 1
ATOM 2357 N N . THR A 1 294 ? -16.018 -7.146 13.780 1.00 97.81 294 THR A N 1
ATOM 2358 C CA . THR A 1 294 ? -16.692 -8.010 12.804 1.00 97.81 294 THR A CA 1
ATOM 2359 C C . THR A 1 294 ? -16.449 -7.506 11.383 1.00 97.81 294 THR A C 1
ATOM 2361 O O . THR A 1 294 ? -16.079 -8.293 10.511 1.00 97.81 294 THR A O 1
ATOM 2364 N N . LYS A 1 295 ? -16.575 -6.189 11.160 1.00 96.38 295 LYS A N 1
ATOM 2365 C CA . LYS A 1 295 ? -16.268 -5.561 9.868 1.00 96.38 295 LYS A CA 1
ATOM 2366 C C . LYS A 1 295 ? -14.800 -5.772 9.481 1.00 96.38 295 LYS A C 1
ATOM 2368 O O . LYS A 1 295 ? -14.535 -6.230 8.374 1.00 96.38 295 LYS A O 1
ATOM 2373 N N . LEU A 1 296 ? -13.860 -5.525 10.398 1.00 96.44 296 LEU A N 1
ATOM 2374 C CA . LEU A 1 296 ? -12.423 -5.661 10.142 1.00 96.44 296 LEU A CA 1
ATOM 2375 C C . LEU A 1 296 ? -12.017 -7.108 9.814 1.00 96.44 296 LEU A C 1
ATOM 2377 O O . LEU A 1 296 ? -11.257 -7.334 8.874 1.00 96.44 296 LEU A O 1
ATOM 2381 N N . LYS A 1 297 ? -12.558 -8.096 10.540 1.00 96.19 297 LYS A N 1
ATOM 2382 C CA . LYS A 1 297 ? -12.367 -9.528 10.243 1.00 96.19 297 LYS A CA 1
ATOM 2383 C C . LYS A 1 297 ? -12.924 -9.919 8.876 1.00 96.19 297 LYS A C 1
ATOM 2385 O O . LYS A 1 297 ? -12.333 -10.757 8.197 1.00 96.19 297 LYS A O 1
ATOM 2390 N N . GLY A 1 298 ? -14.016 -9.279 8.458 1.00 93.88 298 GLY A N 1
ATOM 2391 C CA . GLY A 1 298 ? -14.615 -9.465 7.140 1.00 93.88 298 GLY A CA 1
ATOM 2392 C C . GLY A 1 298 ? -13.656 -9.191 5.978 1.00 93.88 298 GLY A C 1
ATOM 2393 O O . GLY A 1 298 ? -13.817 -9.800 4.926 1.00 93.88 298 GLY A O 1
ATOM 2394 N N . PHE A 1 299 ? -12.630 -8.349 6.162 1.00 91.62 299 PHE A N 1
ATOM 2395 C CA . PHE A 1 299 ? -11.618 -8.091 5.130 1.00 91.62 299 PHE A CA 1
ATOM 2396 C C . PHE A 1 299 ? -10.612 -9.237 4.934 1.00 91.62 299 PHE A C 1
ATOM 2398 O O . PHE A 1 299 ? -9.878 -9.233 3.952 1.00 91.62 299 PHE A O 1
ATOM 2405 N N . VAL A 1 300 ? -10.546 -10.202 5.858 1.00 88.38 300 VAL A N 1
ATOM 2406 C CA . VAL A 1 300 ? -9.613 -11.344 5.790 1.00 88.38 300 VAL A CA 1
ATOM 2407 C C . VAL A 1 300 ? -10.332 -12.637 5.401 1.00 88.38 300 VAL A C 1
ATOM 2409 O O . VAL A 1 300 ? -9.737 -13.509 4.778 1.00 88.38 300 VAL A O 1
ATOM 2412 N N . SER A 1 301 ? -11.608 -12.779 5.765 1.00 70.25 301 SER A N 1
ATOM 2413 C CA . SER A 1 301 ? -12.378 -14.016 5.578 1.00 70.25 301 SER A CA 1
ATOM 2414 C C . SER A 1 301 ? -13.116 -14.125 4.241 1.00 70.25 301 SER A C 1
ATOM 2416 O O . SER A 1 301 ? -13.684 -15.177 3.949 1.00 70.25 301 SER A O 1
ATOM 2418 N N . LYS A 1 302 ? -13.139 -13.060 3.433 1.00 62.19 302 LYS A N 1
ATOM 2419 C CA . LYS A 1 302 ? -13.827 -13.021 2.138 1.00 62.19 302 LYS A CA 1
ATOM 2420 C C . LYS A 1 302 ? -12.807 -13.222 1.013 1.00 62.19 302 LYS A C 1
ATOM 2422 O O . LYS A 1 302 ? -11.931 -12.382 0.839 1.00 62.19 302 LYS A O 1
ATOM 2427 N N . ASN A 1 303 ? -12.930 -14.325 0.273 1.00 51.94 303 ASN A N 1
ATOM 2428 C CA . ASN A 1 303 ? -12.326 -14.466 -1.056 1.00 51.94 303 ASN A CA 1
ATOM 2429 C C . ASN A 1 303 ? -13.282 -13.878 -2.095 1.00 51.94 303 ASN A C 1
ATOM 2431 O O . ASN A 1 303 ? -14.487 -14.209 -2.012 1.00 51.94 303 ASN A O 1
#

Solvent-accessible surface area (backbone atoms only — not comparable to full-atom values): 15802 Å² total; per-residue (Å²): 136,83,46,63,48,77,37,60,59,77,50,22,51,60,51,40,63,74,53,34,71,71,50,43,52,52,49,52,59,48,28,31,33,71,55,14,12,36,34,15,24,12,20,16,33,47,19,33,14,41,30,87,97,53,60,43,64,54,65,34,90,46,38,50,53,68,74,72,43,79,28,43,38,30,36,37,35,33,36,68,42,72,66,23,26,68,75,43,56,91,49,58,90,52,72,80,38,67,34,28,35,66,47,33,49,42,50,67,63,44,72,83,60,62,44,48,62,22,19,25,22,61,40,64,63,48,43,43,90,92,53,67,75,67,73,42,38,71,30,52,35,26,34,34,40,75,30,80,61,10,21,36,37,37,28,24,32,32,38,80,74,21,54,32,36,41,63,50,52,63,49,51,51,26,57,26,33,68,44,83,88,72,84,68,46,65,92,50,58,34,61,77,85,48,86,71,71,43,72,44,31,71,67,50,50,51,49,52,54,54,35,56,60,28,63,74,45,90,51,65,65,54,22,46,54,20,51,54,51,38,56,74,66,63,45,69,79,52,53,70,56,32,61,62,33,43,71,43,92,53,65,68,47,18,50,52,25,42,47,51,36,34,71,52,57,47,58,87,47,49,68,59,46,51,51,37,35,70,69,45,81,53,67,69,61,24,54,54,44,44,52,38,45,54,55,35,51,50,72,73,75,60,102